Protein AF-A0A957FN99-F1 (afdb_monomer_lite)

Secondary structure (DSSP, 8-state):
-HHHHHHHHHHHHHHHHHHHHHHHHHHHHHHHTTSS-HHHHHHHHHHHHHHHHHHHHHHHHHHS---HHHHHS--HHHHHHHHHHHHHHHHHHHHHHHHHHHHHHHTT---IIIIIHHHHHHHHHHTT-TTB-SSS-SBGGGT---TTHHHHTTHHHH---THHHHHHHHHHHHHTHHHHHHHHHHHHT-HHHHHHHHHHHHH-HHHHHHHTSPP--

Structure (mmCIF, N/CA/C/O backbone):
data_AF-A0A957FN99-F1
#
_entry.id   AF-A0A957FN99-F1
#
loop_
_atom_site.group_PDB
_atom_site.id
_atom_site.type_symbol
_atom_site.label_atom_id
_atom_site.label_alt_id
_atom_site.label_comp_id
_atom_site.label_asym_id
_atom_site.label_entity_id
_atom_site.label_seq_id
_atom_site.pdbx_PDB_ins_code
_atom_site.Cartn_x
_atom_site.Cartn_y
_atom_site.Cartn_z
_atom_site.occupancy
_atom_site.B_iso_or_equiv
_atom_site.auth_seq_id
_atom_site.auth_comp_id
_atom_site.auth_asym_id
_atom_site.auth_atom_id
_atom_site.pdbx_PDB_model_num
ATOM 1 N N . MET A 1 1 ? -20.326 -7.432 44.295 1.00 51.56 1 MET A N 1
ATOM 2 C CA . MET A 1 1 ? -19.258 -8.148 43.550 1.00 51.56 1 MET A CA 1
ATOM 3 C C . MET A 1 1 ? -18.411 -7.258 42.628 1.00 51.56 1 MET A C 1
ATOM 5 O O . MET A 1 1 ? -17.202 -7.440 42.605 1.00 51.56 1 MET A O 1
ATOM 9 N N . MET A 1 2 ? -18.966 -6.257 41.929 1.00 48.88 2 MET A N 1
ATOM 10 C CA . MET A 1 2 ? -18.242 -5.439 40.927 1.00 48.88 2 MET A CA 1
ATOM 11 C C . MET A 1 2 ? -17.031 -4.621 41.451 1.00 48.88 2 MET A C 1
ATOM 13 O O . MET A 1 2 ? -16.070 -4.403 40.719 1.00 48.88 2 MET A O 1
ATOM 17 N N . LYS A 1 3 ? -17.027 -4.208 42.731 1.00 54.53 3 LYS A N 1
ATOM 18 C CA . LYS A 1 3 ? -15.909 -3.464 43.358 1.00 54.53 3 LYS A CA 1
ATOM 19 C C . LYS A 1 3 ? -14.631 -4.303 43.552 1.00 54.53 3 LYS A C 1
ATOM 21 O O . LYS A 1 3 ? -13.537 -3.766 43.430 1.00 54.53 3 LYS A O 1
ATOM 26 N N . ILE A 1 4 ? -14.753 -5.612 43.796 1.00 56.34 4 ILE A N 1
ATOM 27 C CA . ILE A 1 4 ? -13.608 -6.497 44.095 1.00 56.34 4 ILE A CA 1
ATOM 28 C C . ILE A 1 4 ? -12.789 -6.792 42.827 1.00 56.34 4 ILE A C 1
ATOM 30 O O . ILE A 1 4 ? -11.560 -6.775 42.861 1.00 56.34 4 ILE A O 1
ATOM 34 N N . TYR A 1 5 ? -13.452 -6.980 41.680 1.00 54.59 5 TYR A N 1
ATOM 35 C CA . TYR A 1 5 ? -12.776 -7.167 40.389 1.00 54.59 5 TYR A CA 1
ATOM 36 C C . TYR A 1 5 ? -12.029 -5.911 39.926 1.00 54.59 5 TYR A C 1
ATOM 38 O O . TYR A 1 5 ? -10.962 -6.021 39.325 1.00 54.59 5 TYR A O 1
ATOM 46 N N . ARG A 1 6 ? -12.548 -4.719 40.259 1.00 61.81 6 ARG A N 1
ATOM 47 C CA . ARG A 1 6 ? -11.862 -3.447 39.992 1.00 61.81 6 ARG A CA 1
ATOM 48 C C . ARG A 1 6 ? -10.556 -3.323 40.783 1.00 61.81 6 ARG A C 1
ATOM 50 O O . ARG A 1 6 ? -9.545 -2.962 40.193 1.00 61.81 6 ARG A O 1
ATOM 57 N N . LEU A 1 7 ? -10.552 -3.692 42.067 1.00 65.44 7 LEU A N 1
ATOM 58 C CA . LEU A 1 7 ? -9.341 -3.681 42.902 1.00 65.44 7 LEU A CA 1
ATOM 59 C C . LEU A 1 7 ? -8.271 -4.666 42.415 1.00 65.44 7 LEU A C 1
ATOM 61 O O . LEU A 1 7 ? -7.104 -4.297 42.321 1.00 65.44 7 LEU A O 1
ATOM 65 N N . ARG A 1 8 ? -8.659 -5.897 42.054 1.00 71.12 8 ARG A N 1
ATOM 66 C CA . ARG A 1 8 ? -7.719 -6.896 41.508 1.00 71.12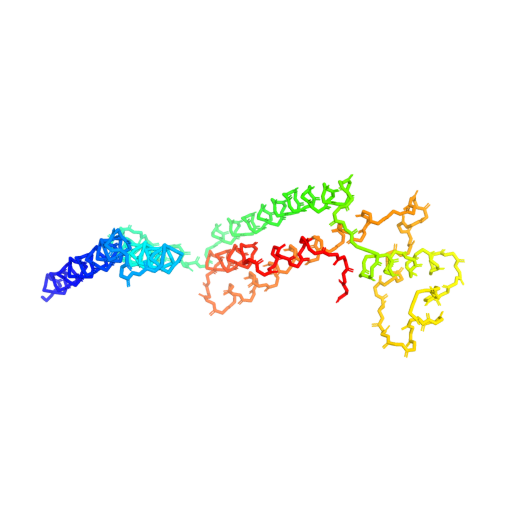 8 ARG A CA 1
ATOM 67 C C . ARG A 1 8 ? -7.107 -6.451 40.179 1.00 71.12 8 ARG A C 1
ATOM 69 O O . ARG A 1 8 ? -5.929 -6.692 39.946 1.00 71.12 8 ARG A O 1
ATOM 76 N N . GLY A 1 9 ? -7.900 -5.779 39.341 1.00 66.69 9 GLY A N 1
ATOM 77 C CA . GLY A 1 9 ? -7.428 -5.165 38.104 1.00 66.69 9 GLY A CA 1
ATOM 78 C C . GLY A 1 9 ? -6.350 -4.122 38.374 1.00 66.69 9 GLY A C 1
ATOM 79 O O . GLY A 1 9 ? -5.246 -4.275 37.876 1.00 66.69 9 GLY A O 1
ATOM 80 N N . VAL A 1 10 ? -6.641 -3.120 39.210 1.00 70.31 10 VAL A N 1
ATOM 81 C CA . VAL A 1 10 ? -5.690 -2.047 39.562 1.00 70.31 10 VAL A CA 1
ATOM 82 C C . VAL A 1 10 ? -4.405 -2.603 40.180 1.00 70.31 10 VAL A C 1
ATOM 84 O O . VAL A 1 10 ? -3.318 -2.186 39.792 1.00 70.31 10 VAL A O 1
ATOM 87 N N . LEU A 1 11 ? -4.511 -3.583 41.081 1.00 77.44 11 LEU A N 1
ATOM 88 C CA . LEU A 1 11 ? -3.346 -4.206 41.711 1.00 77.44 11 LEU A CA 1
ATOM 89 C C . LEU A 1 11 ? -2.446 -4.915 40.686 1.00 77.44 11 LEU A C 1
ATOM 91 O O . LEU A 1 11 ? -1.229 -4.760 40.735 1.00 77.44 11 LEU A O 1
ATOM 95 N N . LEU A 1 12 ? -3.033 -5.637 39.726 1.00 77.06 12 LEU A N 1
ATOM 96 C CA . LEU A 1 12 ? -2.281 -6.281 38.646 1.00 77.06 12 LEU A CA 1
ATOM 97 C C . LEU A 1 12 ? -1.552 -5.252 37.767 1.00 77.06 12 LEU A C 1
ATOM 99 O O . LEU A 1 12 ? -0.406 -5.488 37.395 1.00 77.06 12 LEU A O 1
ATOM 103 N N . VAL A 1 13 ? -2.180 -4.106 37.471 1.00 73.94 13 VAL A N 1
ATOM 104 C CA . VAL A 1 13 ? -1.531 -3.013 36.721 1.00 73.94 13 VAL A CA 1
ATOM 105 C C . VAL A 1 13 ? -0.318 -2.498 37.474 1.00 73.94 13 VAL A C 1
ATOM 107 O O . VAL A 1 13 ? 0.760 -2.440 36.902 1.00 73.94 13 VAL A O 1
ATOM 110 N N . VAL A 1 14 ? -0.478 -2.179 38.760 1.00 77.94 14 VAL A N 1
ATOM 111 C CA . VAL A 1 14 ? 0.613 -1.660 39.595 1.00 77.94 14 VAL A CA 1
ATOM 112 C C . VAL A 1 14 ? 1.780 -2.649 39.642 1.00 77.94 14 VAL A C 1
ATOM 114 O O . VAL A 1 14 ? 2.924 -2.246 39.446 1.00 77.94 14 VAL A O 1
ATOM 117 N N . ILE A 1 15 ? 1.500 -3.943 39.827 1.00 83.12 15 ILE A N 1
ATOM 118 C CA . ILE A 1 15 ? 2.529 -4.993 39.844 1.00 83.12 15 ILE A CA 1
ATOM 119 C C . ILE A 1 15 ? 3.265 -5.064 38.500 1.00 83.12 15 ILE A C 1
ATOM 121 O O . ILE A 1 15 ? 4.495 -5.070 38.477 1.00 83.12 15 ILE A O 1
ATOM 125 N N . LEU A 1 16 ? 2.537 -5.084 37.380 1.00 77.50 16 LEU A N 1
ATOM 126 C CA . LEU A 1 16 ? 3.148 -5.139 36.051 1.00 77.50 16 LEU A CA 1
ATOM 127 C C . LEU A 1 16 ? 3.955 -3.870 35.749 1.00 77.50 16 LEU A C 1
ATOM 129 O O . LEU A 1 16 ? 5.068 -3.975 35.244 1.00 77.50 16 LEU A O 1
ATOM 133 N N . THR A 1 17 ? 3.464 -2.688 36.124 1.00 76.81 17 THR A N 1
ATOM 134 C CA . THR A 1 17 ? 4.200 -1.426 35.980 1.00 76.81 17 THR A CA 1
ATOM 135 C C . THR A 1 17 ? 5.527 -1.454 36.724 1.00 76.81 17 THR A C 1
ATOM 137 O O . THR A 1 17 ? 6.555 -1.084 36.157 1.00 76.81 17 THR A O 1
ATOM 140 N N . ILE A 1 18 ? 5.519 -1.932 37.969 1.00 80.94 18 ILE A N 1
ATOM 141 C CA . ILE A 1 18 ? 6.733 -2.063 38.777 1.00 80.94 18 ILE A CA 1
ATOM 142 C C . ILE A 1 18 ? 7.699 -3.060 38.128 1.00 80.94 18 ILE A C 1
ATOM 144 O O . ILE A 1 18 ? 8.876 -2.748 37.979 1.00 80.94 18 ILE A O 1
ATOM 148 N N . LEU A 1 19 ? 7.216 -4.223 37.679 1.00 80.00 19 LEU A N 1
ATOM 149 C CA . LEU A 1 19 ? 8.055 -5.231 37.022 1.00 80.00 19 LEU A CA 1
ATOM 150 C C . LEU A 1 19 ? 8.712 -4.698 35.745 1.00 80.00 19 LEU A C 1
ATOM 152 O O . LEU A 1 19 ? 9.917 -4.855 35.564 1.00 80.00 19 LEU A O 1
ATOM 156 N N . PHE A 1 20 ? 7.953 -4.027 34.880 1.00 79.00 20 PHE A N 1
ATOM 157 C CA . PHE A 1 20 ? 8.503 -3.450 33.656 1.00 79.00 20 PHE A CA 1
ATOM 158 C C . PHE A 1 20 ? 9.501 -2.313 33.938 1.00 79.00 20 PHE A C 1
ATOM 160 O O . PHE A 1 20 ? 10.528 -2.222 33.263 1.00 79.00 20 PHE A O 1
ATOM 167 N N . PHE A 1 21 ? 9.246 -1.480 34.954 1.00 77.06 21 PHE A N 1
ATOM 168 C CA . PHE A 1 21 ? 10.190 -0.449 35.393 1.00 77.06 21 PHE A CA 1
ATOM 169 C C . PHE A 1 21 ? 11.493 -1.061 35.930 1.00 77.06 21 PHE A C 1
ATOM 171 O O . PHE A 1 21 ? 12.578 -0.601 35.572 1.00 77.06 21 PHE A O 1
ATOM 178 N N . LEU A 1 22 ? 11.405 -2.132 36.725 1.00 77.75 22 LEU A N 1
ATOM 179 C CA . LEU A 1 22 ? 12.566 -2.858 37.251 1.00 77.75 22 LEU A CA 1
ATOM 180 C C . LEU A 1 22 ? 13.379 -3.531 36.139 1.00 77.75 22 LEU A C 1
ATOM 182 O O . LEU A 1 22 ? 14.604 -3.460 36.157 1.00 77.75 22 LEU A O 1
ATOM 186 N N . VAL A 1 23 ? 12.723 -4.126 35.139 1.00 79.44 23 VAL A N 1
ATOM 187 C CA . VAL A 1 23 ? 13.410 -4.714 33.976 1.00 79.44 23 VAL A CA 1
ATOM 188 C C . VAL A 1 23 ? 14.111 -3.630 33.150 1.00 79.44 23 VAL A C 1
ATOM 190 O O . VAL A 1 23 ? 15.275 -3.794 32.788 1.00 79.44 23 VAL A O 1
ATOM 193 N N . SER A 1 24 ? 13.445 -2.500 32.892 1.00 76.62 24 SER A N 1
ATOM 194 C CA . SER A 1 24 ? 14.018 -1.398 32.105 1.00 76.62 24 SER A CA 1
ATOM 195 C C . SER A 1 24 ? 15.208 -0.728 32.804 1.00 76.62 24 SER A C 1
ATOM 197 O O . SER A 1 24 ? 16.231 -0.456 32.170 1.00 76.62 24 SER A O 1
ATOM 199 N N . THR A 1 25 ? 15.084 -0.445 34.103 1.00 78.38 25 THR A N 1
ATOM 200 C CA . THR A 1 25 ? 16.153 0.191 34.893 1.00 78.38 25 THR A CA 1
ATOM 201 C 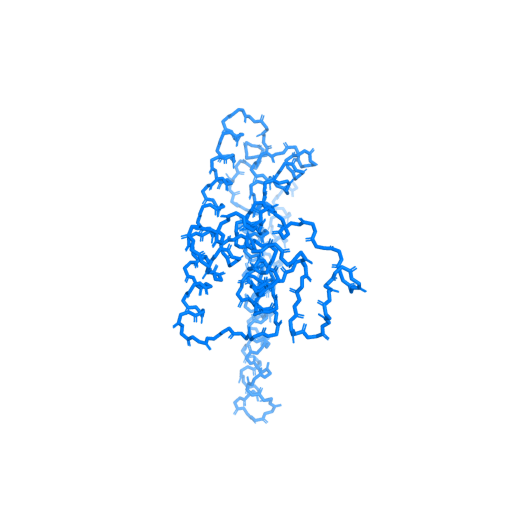C . THR A 1 25 ? 17.290 -0.783 35.190 1.00 78.38 25 THR A C 1
ATOM 203 O O . THR A 1 25 ? 18.451 -0.409 35.045 1.00 78.38 25 THR A O 1
ATOM 206 N N . GLY A 1 26 ? 16.975 -2.047 35.489 1.00 83.81 26 GLY A N 1
ATOM 207 C CA . GLY A 1 26 ? 17.956 -3.114 35.682 1.00 83.81 26 GLY A CA 1
ATOM 208 C C . GLY A 1 26 ? 18.810 -3.352 34.440 1.00 83.81 26 GLY A C 1
ATOM 209 O O . GLY A 1 26 ? 20.034 -3.361 34.541 1.00 83.81 26 GLY A O 1
ATOM 210 N N . ALA A 1 27 ? 18.196 -3.453 33.255 1.00 82.06 27 ALA A N 1
ATOM 211 C CA . ALA A 1 27 ? 18.933 -3.602 31.996 1.00 82.06 27 ALA A CA 1
ATOM 212 C C . ALA A 1 27 ? 19.890 -2.423 31.738 1.00 82.06 27 ALA A C 1
ATOM 214 O O . ALA A 1 27 ? 21.031 -2.635 31.332 1.00 82.06 27 ALA A O 1
ATOM 215 N N . GLY A 1 28 ? 19.458 -1.190 32.030 1.00 77.56 28 GLY A N 1
ATOM 216 C CA . GLY A 1 28 ? 20.312 -0.003 31.908 1.00 77.56 28 GLY A CA 1
ATOM 217 C C . GLY A 1 28 ? 21.476 -0.001 32.900 1.00 77.56 28 GLY A C 1
ATOM 218 O O . GLY A 1 28 ? 22.605 0.304 32.525 1.00 77.56 28 GLY A O 1
ATOM 219 N N . TRP A 1 29 ? 21.219 -0.397 34.148 1.00 85.75 29 TRP A N 1
ATOM 220 C CA . TRP A 1 29 ? 22.240 -0.488 35.189 1.00 85.75 29 TRP A CA 1
ATOM 221 C C . TRP A 1 29 ? 23.299 -1.551 34.866 1.00 85.75 29 TRP A C 1
ATOM 223 O O . TRP A 1 29 ? 24.489 -1.257 34.930 1.00 85.75 29 TRP A O 1
ATOM 233 N N . PHE A 1 30 ? 22.895 -2.751 34.429 1.00 86.94 30 PHE A N 1
ATOM 234 C CA . PHE A 1 30 ? 23.839 -3.794 34.004 1.00 86.94 30 PHE A CA 1
ATOM 235 C C . PHE A 1 30 ? 24.697 -3.355 32.812 1.00 86.94 30 PHE A C 1
ATOM 237 O O . PHE A 1 30 ? 25.885 -3.675 32.774 1.00 86.94 30 PHE A O 1
ATOM 244 N N . SER A 1 31 ? 24.126 -2.589 31.876 1.00 90.81 31 SER A N 1
ATOM 245 C CA . SER A 1 31 ? 24.879 -1.993 30.765 1.00 90.81 31 SER A CA 1
ATOM 246 C C . SER A 1 31 ? 25.972 -1.050 31.264 1.00 90.81 31 SER A C 1
ATOM 248 O O . SER A 1 31 ? 27.135 -1.187 30.897 1.00 90.81 31 SER A O 1
ATOM 250 N N . GLN A 1 32 ? 25.624 -0.143 32.183 1.00 88.06 32 GLN A N 1
ATOM 251 C CA . GLN A 1 32 ? 26.563 0.830 32.755 1.00 88.06 32 GLN A CA 1
ATOM 252 C C . GLN A 1 32 ? 27.698 0.182 33.558 1.00 88.06 32 GLN A C 1
ATOM 254 O O . GLN A 1 32 ? 28.793 0.734 33.617 1.00 88.06 32 GLN A O 1
ATOM 259 N N . GLN A 1 33 ? 27.457 -0.987 34.156 1.00 91.94 33 GLN A N 1
ATOM 260 C CA . GLN A 1 33 ? 28.481 -1.770 34.857 1.00 91.94 33 GLN A CA 1
ATOM 261 C C . GLN A 1 33 ? 29.313 -2.664 33.915 1.00 91.94 33 GLN A C 1
ATOM 263 O O . GLN A 1 33 ? 30.128 -3.456 34.384 1.00 91.94 33 GLN A O 1
ATOM 268 N N . GLY A 1 34 ? 29.095 -2.594 32.595 1.00 91.31 34 GLY A N 1
ATOM 269 C CA . GLY A 1 34 ? 29.784 -3.431 31.607 1.00 91.31 34 GLY A CA 1
ATOM 270 C C . GLY A 1 34 ? 29.359 -4.905 31.620 1.00 91.31 34 GLY A C 1
ATOM 271 O O . GLY A 1 34 ? 30.019 -5.742 31.010 1.00 91.31 34 GLY A O 1
ATOM 272 N N . MET A 1 35 ? 28.263 -5.238 32.306 1.00 91.81 35 MET A N 1
ATOM 273 C CA . MET A 1 35 ? 27.755 -6.609 32.450 1.00 91.81 35 MET A CA 1
ATOM 274 C C . MET A 1 35 ? 26.792 -7.011 31.322 1.00 91.81 35 MET A C 1
ATOM 276 O O . MET A 1 35 ? 26.442 -8.184 31.195 1.00 91.81 35 MET A O 1
ATOM 280 N N . MET A 1 36 ? 26.344 -6.055 30.504 1.00 91.12 36 MET A N 1
ATOM 281 C CA . MET A 1 36 ? 25.476 -6.278 29.347 1.00 91.12 36 MET A CA 1
ATOM 282 C C . MET A 1 36 ? 25.873 -5.330 28.200 1.00 91.12 36 MET A C 1
ATOM 284 O O . MET A 1 36 ? 26.143 -4.164 28.461 1.00 91.12 36 MET A O 1
ATOM 288 N N . PRO A 1 37 ? 25.891 -5.777 26.930 1.00 95.12 37 PRO A N 1
ATOM 289 C CA . PRO A 1 37 ? 26.127 -4.876 25.803 1.00 95.12 37 PRO A CA 1
ATOM 290 C C . PRO A 1 37 ? 24.989 -3.860 25.610 1.00 95.12 37 PRO A C 1
ATOM 292 O O . PRO A 1 37 ? 23.814 -4.235 25.639 1.00 95.12 37 PRO A O 1
ATOM 295 N N . ASP A 1 38 ? 25.325 -2.610 25.278 1.00 87.06 38 ASP A N 1
ATOM 296 C CA . ASP A 1 38 ? 24.355 -1.503 25.158 1.00 87.06 38 ASP A CA 1
ATOM 297 C C . ASP A 1 38 ? 23.209 -1.777 24.180 1.00 87.06 38 ASP A C 1
ATOM 299 O O . ASP A 1 38 ? 22.053 -1.437 24.436 1.00 87.06 38 ASP A O 1
ATOM 303 N N . HIS A 1 39 ? 23.493 -2.445 23.062 1.00 84.94 39 HIS A N 1
ATOM 304 C CA . HIS A 1 39 ? 22.465 -2.787 22.080 1.00 84.94 39 HIS A CA 1
ATOM 305 C C . HIS A 1 39 ? 21.471 -3.840 22.606 1.00 84.94 39 HIS A C 1
ATOM 307 O O . HIS A 1 39 ? 20.308 -3.835 22.198 1.00 84.94 39 HIS A O 1
ATOM 313 N N . VAL A 1 40 ? 21.892 -4.725 23.519 1.00 86.12 40 VAL A N 1
ATOM 314 C CA . VAL A 1 40 ? 21.012 -5.703 24.183 1.00 86.12 40 VAL A CA 1
ATOM 315 C C . VAL A 1 40 ? 20.153 -4.999 25.229 1.00 86.12 40 VAL A C 1
ATOM 317 O O . VAL A 1 40 ? 18.932 -5.172 25.226 1.00 86.12 40 VAL A O 1
ATOM 320 N N . ALA A 1 41 ? 20.764 -4.146 26.056 1.00 83.25 41 ALA A N 1
ATOM 321 C CA . ALA A 1 41 ? 20.052 -3.337 27.044 1.00 83.25 41 ALA A CA 1
ATOM 322 C C . ALA A 1 41 ? 18.995 -2.437 26.380 1.00 83.25 41 ALA A C 1
ATOM 324 O O . ALA A 1 41 ? 17.840 -2.418 26.805 1.00 83.25 41 ALA A O 1
ATOM 325 N N . THR A 1 42 ? 19.349 -1.786 25.268 1.00 81.12 42 THR A N 1
ATOM 326 C CA . THR A 1 42 ? 18.441 -0.928 24.488 1.00 81.12 42 THR A CA 1
ATOM 327 C C . THR A 1 42 ? 17.247 -1.712 23.942 1.00 81.12 42 THR A C 1
ATOM 329 O O . THR A 1 42 ? 16.106 -1.264 24.049 1.00 81.12 42 THR A O 1
ATOM 332 N N . ARG A 1 43 ? 17.466 -2.913 23.386 1.00 83.81 43 ARG A N 1
ATOM 333 C CA . ARG A 1 43 ? 16.369 -3.765 22.891 1.00 83.81 43 ARG A CA 1
ATOM 334 C C . ARG A 1 43 ? 15.436 -4.195 24.020 1.00 83.81 43 ARG A C 1
ATOM 336 O O . ARG A 1 43 ? 14.222 -4.097 23.855 1.00 83.81 43 ARG A O 1
ATOM 343 N N . LEU A 1 44 ? 15.981 -4.616 25.163 1.00 81.69 44 LEU A N 1
ATOM 344 C CA . LEU A 1 44 ? 15.183 -4.998 26.331 1.00 81.69 44 LEU A CA 1
ATOM 345 C C . LEU A 1 44 ? 14.351 -3.825 26.850 1.00 81.69 44 LEU A C 1
ATOM 347 O O . LEU A 1 44 ? 13.149 -3.982 27.059 1.00 81.69 44 LEU A O 1
ATOM 351 N N . GLN A 1 45 ? 14.945 -2.638 26.959 1.00 80.31 45 GLN A N 1
ATOM 352 C CA . GLN A 1 45 ? 14.227 -1.419 27.329 1.00 80.31 45 GLN A CA 1
ATOM 353 C C . GLN A 1 45 ? 13.100 -1.109 26.342 1.00 80.31 45 GLN A C 1
ATOM 355 O O . GLN A 1 45 ? 11.963 -0.922 26.763 1.00 80.31 45 GLN A O 1
ATOM 360 N N . LEU A 1 46 ? 13.363 -1.122 25.033 1.00 79.38 46 LEU A N 1
ATOM 361 C CA . LEU A 1 46 ? 12.332 -0.872 24.020 1.00 79.38 46 LEU A CA 1
ATOM 362 C C . LEU A 1 46 ? 11.191 -1.894 24.096 1.00 79.38 46 LEU A C 1
ATOM 364 O O . LEU A 1 46 ? 10.024 -1.506 24.081 1.00 79.38 46 LEU 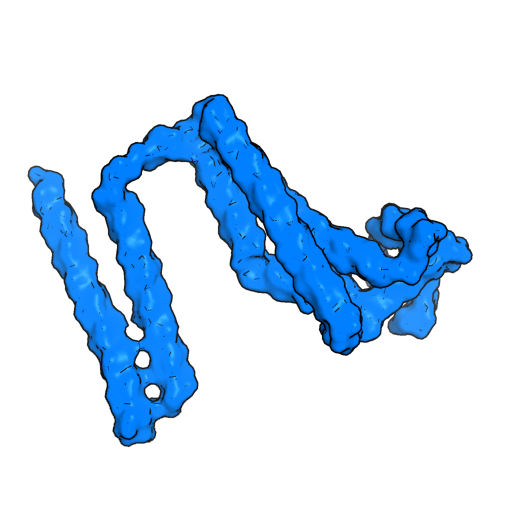A O 1
ATOM 368 N N . THR A 1 47 ? 11.501 -3.187 24.239 1.00 82.06 47 THR A N 1
ATOM 369 C CA . THR A 1 47 ? 10.464 -4.219 24.412 1.00 82.06 47 THR A CA 1
ATOM 370 C C . THR A 1 47 ? 9.666 -4.027 25.701 1.00 82.06 47 THR A C 1
ATOM 372 O O . THR A 1 47 ? 8.445 -4.194 25.692 1.00 82.06 47 THR A O 1
ATOM 375 N N . ALA A 1 48 ? 10.323 -3.606 26.785 1.00 77.56 48 ALA A N 1
ATOM 376 C CA . ALA A 1 48 ? 9.680 -3.298 28.052 1.00 77.56 48 ALA A CA 1
ATOM 377 C C . ALA A 1 48 ? 8.706 -2.112 27.908 1.00 77.56 48 ALA A C 1
ATOM 379 O O . ALA A 1 48 ? 7.537 -2.202 28.285 1.00 77.56 48 ALA A O 1
ATOM 380 N N . TRP A 1 49 ? 9.144 -1.023 27.280 1.00 80.31 49 TRP A N 1
ATOM 381 C CA . TRP A 1 49 ? 8.302 0.149 27.039 1.00 80.31 49 TRP A CA 1
ATOM 382 C C . TRP A 1 49 ? 7.126 -0.149 26.106 1.00 80.31 49 TRP A C 1
ATOM 384 O O . TRP A 1 49 ? 6.005 0.267 26.393 1.00 80.31 49 TRP A O 1
ATOM 394 N N . LEU A 1 50 ? 7.335 -0.923 25.039 1.00 83.12 50 LEU A N 1
ATOM 395 C CA . LEU A 1 50 ? 6.253 -1.352 24.146 1.00 83.12 50 LEU A CA 1
ATOM 396 C C . LEU A 1 50 ? 5.228 -2.238 24.868 1.00 83.12 50 LEU A C 1
ATOM 398 O O . LEU A 1 50 ? 4.021 -2.063 24.679 1.00 83.12 50 LEU A O 1
ATOM 402 N N . GLY A 1 51 ? 5.686 -3.153 25.727 1.00 80.12 51 GLY A N 1
ATOM 403 C CA . GLY A 1 51 ? 4.811 -3.984 26.554 1.00 80.12 51 GLY A CA 1
ATOM 404 C C . GLY A 1 51 ? 3.984 -3.163 27.548 1.00 80.12 51 GLY A C 1
ATOM 405 O O . GLY A 1 51 ? 2.773 -3.367 27.647 1.00 80.12 51 GLY A O 1
ATOM 406 N N . LEU A 1 52 ? 4.604 -2.179 28.210 1.00 80.12 52 LEU A N 1
ATOM 407 C CA . LEU A 1 52 ? 3.926 -1.209 29.079 1.00 80.12 52 LEU A CA 1
ATOM 408 C C . LEU A 1 52 ? 2.872 -0.403 28.327 1.00 80.12 52 LEU A C 1
ATOM 410 O O . LEU A 1 52 ? 1.730 -0.340 28.771 1.00 80.12 52 LEU A O 1
ATOM 414 N N . ILE A 1 53 ? 3.241 0.200 27.195 1.00 81.00 53 ILE A N 1
ATOM 415 C CA . ILE A 1 53 ? 2.324 0.996 26.371 1.00 81.00 53 ILE A CA 1
ATOM 416 C C . ILE A 1 53 ? 1.134 0.138 25.953 1.00 81.00 53 ILE A C 1
ATOM 418 O O . ILE A 1 53 ? -0.008 0.563 26.108 1.00 81.00 53 ILE A O 1
ATOM 422 N N . THR A 1 54 ? 1.388 -1.089 25.497 1.00 80.12 54 THR A N 1
ATOM 423 C CA . THR A 1 54 ? 0.330 -2.029 25.120 1.00 80.12 54 THR A CA 1
ATOM 424 C C . THR A 1 54 ? -0.584 -2.310 26.306 1.00 80.12 54 THR A C 1
ATOM 426 O O . THR A 1 54 ? -1.785 -2.105 26.192 1.00 80.12 54 THR A O 1
ATOM 429 N N . LEU A 1 55 ? -0.035 -2.691 27.464 1.00 79.19 55 LEU A N 1
ATOM 430 C CA . LEU A 1 55 ? -0.800 -2.943 28.687 1.00 79.19 55 LEU A CA 1
ATOM 431 C C . LEU A 1 55 ? -1.661 -1.734 29.082 1.00 79.19 55 LEU A C 1
ATOM 433 O O . LEU A 1 55 ? -2.861 -1.885 29.321 1.00 79.19 55 LEU A O 1
ATOM 437 N N . TYR A 1 56 ? -1.070 -0.539 29.125 1.00 76.31 56 TYR A N 1
ATOM 438 C CA . TYR A 1 56 ? -1.772 0.697 29.459 1.00 76.31 56 TYR A CA 1
ATOM 439 C C . TYR A 1 56 ? -2.858 1.043 28.449 1.00 76.31 56 TYR A C 1
ATOM 441 O O . TYR A 1 56 ? -3.929 1.466 28.872 1.00 76.31 56 TYR A O 1
ATOM 449 N N . LEU A 1 57 ? -2.639 0.820 27.152 1.00 76.62 57 LEU A N 1
ATOM 450 C CA . LEU A 1 57 ? -3.669 0.982 26.130 1.00 76.62 57 LEU A CA 1
ATOM 451 C C . LEU A 1 57 ? -4.812 -0.013 26.345 1.00 76.62 57 LEU A C 1
ATOM 453 O O . LEU A 1 57 ? -5.965 0.402 26.381 1.00 76.62 57 LEU A O 1
ATOM 457 N N . THR A 1 58 ? -4.536 -1.298 26.581 1.00 75.00 58 THR A N 1
ATOM 458 C CA . THR A 1 58 ? -5.590 -2.302 26.825 1.00 75.00 58 THR A CA 1
ATOM 459 C C . THR A 1 58 ? -6.420 -1.963 28.061 1.00 75.00 58 THR A C 1
ATOM 461 O O . THR A 1 58 ? -7.640 -2.134 28.078 1.00 75.00 58 THR A O 1
ATOM 464 N N . LEU A 1 59 ? -5.767 -1.460 29.108 1.00 72.62 59 LEU A N 1
ATOM 465 C CA . LEU A 1 59 ? -6.432 -1.005 30.321 1.00 72.62 59 LEU A CA 1
ATOM 466 C C . LEU A 1 59 ? -7.218 0.276 30.059 1.00 72.62 59 LEU A C 1
ATOM 468 O O . LEU A 1 59 ? -8.394 0.326 30.393 1.00 72.62 59 LEU A O 1
ATOM 472 N N . ALA A 1 60 ? -6.625 1.282 29.421 1.00 69.12 60 ALA A N 1
ATOM 473 C CA . ALA A 1 60 ? -7.319 2.509 29.058 1.00 69.12 60 ALA A CA 1
ATOM 474 C C . ALA A 1 60 ? -8.582 2.189 28.252 1.00 69.12 60 ALA A C 1
ATOM 476 O O . ALA A 1 60 ? -9.653 2.647 28.620 1.00 69.12 60 ALA A O 1
ATOM 477 N N . LEU A 1 61 ? -8.518 1.305 27.255 1.00 69.69 61 LEU A N 1
ATOM 478 C CA . LEU A 1 61 ? -9.699 0.869 26.501 1.00 69.69 61 LEU A CA 1
ATOM 479 C C . LEU A 1 61 ? -10.720 0.133 27.393 1.00 69.69 61 LEU A C 1
ATOM 481 O O . LEU A 1 61 ? -11.926 0.312 27.249 1.00 69.69 61 LEU A O 1
ATOM 485 N N . ARG A 1 62 ? -10.269 -0.650 28.378 1.00 70.56 62 ARG A N 1
ATOM 486 C CA . ARG A 1 62 ? -11.158 -1.324 29.339 1.00 70.56 62 ARG A CA 1
ATOM 487 C C . ARG A 1 62 ? -11.836 -0.369 30.333 1.00 70.56 62 ARG A C 1
ATOM 489 O O . ARG A 1 62 ? -12.920 -0.684 30.822 1.00 70.56 62 ARG A O 1
ATOM 496 N N . TRP A 1 63 ? -11.185 0.739 30.685 1.00 66.00 63 TRP A N 1
ATOM 497 C CA . TRP A 1 63 ? -11.606 1.654 31.754 1.00 66.00 63 TRP A CA 1
ATOM 498 C C . TRP A 1 63 ? -12.185 2.980 31.248 1.00 66.00 63 TRP A C 1
ATOM 500 O O . TRP A 1 63 ? -12.905 3.641 31.997 1.00 66.00 63 TRP A O 1
ATOM 510 N N . LEU A 1 64 ? -11.906 3.364 30.002 1.00 65.31 64 LEU A N 1
ATOM 511 C CA . LEU A 1 64 ? -12.547 4.494 29.348 1.00 65.31 64 LEU A CA 1
ATOM 512 C C . LEU A 1 64 ? -14.050 4.201 29.237 1.00 65.31 64 LEU A C 1
ATOM 514 O O . LEU A 1 64 ? -14.423 3.105 28.806 1.00 65.31 64 LEU A O 1
ATOM 518 N N . PRO A 1 65 ? -14.928 5.161 29.580 1.00 60.78 65 PRO A N 1
ATOM 519 C CA . PRO A 1 65 ? -16.374 5.031 29.424 1.00 60.78 65 PRO A CA 1
ATOM 520 C C . PRO A 1 65 ? -16.769 5.187 27.945 1.00 60.78 65 PRO A C 1
ATOM 522 O O . PRO A 1 65 ? -17.664 5.954 27.598 1.00 60.78 65 PRO A O 1
ATOM 525 N N . LEU A 1 66 ? -16.058 4.497 27.053 1.00 67.06 66 LEU A N 1
ATOM 526 C CA . LEU A 1 66 ? -16.381 4.438 25.640 1.00 67.06 66 LEU A CA 1
ATOM 527 C C . LEU A 1 66 ? -17.618 3.560 25.477 1.00 67.06 66 LEU A C 1
ATOM 529 O O . LEU A 1 66 ? -17.695 2.454 26.015 1.00 67.06 66 LEU A O 1
ATOM 533 N N . ASN A 1 67 ? -18.593 4.057 24.720 1.00 68.69 67 ASN A N 1
ATOM 534 C CA . ASN A 1 67 ? -19.739 3.262 24.308 1.00 68.69 67 ASN A CA 1
ATOM 535 C C . ASN A 1 67 ? -19.292 2.260 23.233 1.00 68.69 67 ASN A C 1
ATOM 537 O O . ASN A 1 67 ? -19.483 2.479 22.037 1.00 68.69 67 ASN A O 1
ATOM 541 N N . TRP A 1 68 ? -18.656 1.173 23.673 1.00 68.69 68 TRP A N 1
ATOM 542 C CA . TRP A 1 68 ? -18.168 0.106 22.802 1.00 68.69 68 TRP A CA 1
ATOM 543 C C . TRP A 1 68 ? -19.284 -0.492 21.950 1.00 68.69 68 TRP A C 1
ATOM 545 O O . TRP A 1 68 ? -19.049 -0.792 20.789 1.00 68.69 68 TRP A O 1
ATOM 555 N N . GLN A 1 69 ? -20.500 -0.602 22.490 1.00 71.06 69 GLN A N 1
ATOM 556 C CA . GLN A 1 69 ? -21.664 -1.063 21.732 1.00 71.06 69 GLN A CA 1
ATOM 557 C C . GLN A 1 69 ? -21.997 -0.098 20.593 1.00 71.06 69 GLN A C 1
ATOM 559 O O . GLN A 1 69 ? -21.948 -0.509 19.442 1.00 71.06 69 GLN A O 1
ATOM 564 N N . GLY A 1 70 ? -22.148 1.199 20.873 1.00 72.06 70 GLY A N 1
ATOM 565 C CA . GLY A 1 70 ? -22.407 2.208 19.834 1.00 72.06 70 GLY A CA 1
ATOM 566 C C . GLY A 1 70 ? -21.330 2.294 18.741 1.00 72.06 70 GLY A C 1
ATOM 567 O O . GLY A 1 70 ? -21.632 2.622 17.593 1.00 72.06 70 GLY A O 1
ATOM 568 N N . LEU A 1 71 ? -20.072 1.983 19.077 1.00 67.25 71 LEU A N 1
ATOM 569 C CA . LEU A 1 71 ? -18.964 1.905 18.116 1.00 67.25 71 LEU A CA 1
ATOM 570 C C . LEU A 1 71 ? -19.020 0.622 17.264 1.00 67.25 71 LEU A C 1
ATOM 572 O O . LEU A 1 71 ? -18.622 0.614 16.097 1.00 67.25 71 LEU A O 1
ATOM 576 N N . LEU A 1 72 ? -19.485 -0.479 17.852 1.00 74.06 72 LEU A N 1
ATOM 577 C CA . LEU A 1 72 ? -19.601 -1.771 17.184 1.00 74.06 72 LEU A CA 1
ATOM 578 C C . LEU A 1 72 ? -20.878 -1.886 16.346 1.00 74.06 72 LEU A C 1
ATOM 580 O O . LEU A 1 72 ? -20.885 -2.655 15.390 1.00 74.06 72 LEU A O 1
ATOM 584 N N . ASP A 1 73 ? -21.901 -1.088 16.640 1.00 86.69 73 ASP A N 1
ATOM 585 C CA . ASP A 1 73 ? -23.184 -1.127 15.947 1.00 86.69 73 ASP A CA 1
ATOM 586 C C . ASP A 1 73 ? -23.046 -0.840 14.440 1.00 86.69 73 ASP A C 1
ATOM 588 O O . ASP A 1 73 ? -22.421 0.139 14.008 1.00 86.69 73 ASP A O 1
ATOM 592 N N . ASP A 1 74 ? -23.698 -1.661 13.613 1.00 88.94 74 ASP A N 1
ATOM 593 C CA . ASP A 1 74 ? -23.739 -1.506 12.153 1.00 88.94 74 ASP A CA 1
ATOM 594 C C . ASP A 1 74 ? -24.782 -0.461 11.711 1.00 88.94 74 ASP A C 1
ATOM 596 O O . ASP A 1 74 ? -25.679 -0.722 10.908 1.00 88.94 74 ASP A O 1
ATOM 600 N N . THR A 1 75 ? -24.686 0.749 12.266 1.00 92.50 75 THR A N 1
ATOM 601 C CA . THR A 1 75 ? -25.558 1.872 11.896 1.00 92.50 75 THR A CA 1
ATOM 602 C C . THR A 1 75 ? -25.155 2.470 10.547 1.00 92.50 75 THR A C 1
ATOM 604 O O . THR A 1 75 ? -23.981 2.481 10.173 1.00 92.50 75 THR A O 1
ATOM 607 N N . ALA A 1 76 ? -26.111 3.064 9.825 1.00 92.62 76 ALA A N 1
ATOM 608 C CA . ALA A 1 76 ? -25.832 3.752 8.559 1.00 92.62 76 ALA A CA 1
ATOM 609 C C . ALA A 1 76 ? -24.783 4.878 8.702 1.00 92.62 76 ALA A C 1
ATOM 611 O O . ALA A 1 76 ? -23.994 5.117 7.786 1.00 92.62 76 ALA A O 1
ATOM 612 N N . VAL A 1 77 ? -24.744 5.544 9.862 1.00 91.88 77 VAL A N 1
ATOM 613 C CA . VAL A 1 77 ? -23.743 6.570 10.184 1.00 91.88 77 VAL A CA 1
ATOM 614 C C . VAL A 1 77 ? -22.354 5.941 10.316 1.00 91.88 77 VAL A C 1
ATOM 616 O O . VAL A 1 77 ? -21.431 6.370 9.622 1.00 91.88 77 VAL A O 1
ATOM 619 N N . ASN A 1 78 ? -22.211 4.873 11.109 1.00 91.88 78 ASN A N 1
ATOM 620 C CA . ASN A 1 78 ? -20.938 4.161 11.279 1.00 91.88 78 ASN A CA 1
ATOM 621 C C . ASN A 1 78 ? -20.430 3.572 9.957 1.00 91.88 78 ASN A C 1
ATOM 623 O O . ASN A 1 78 ? -19.229 3.600 9.688 1.00 91.88 78 ASN A O 1
ATOM 627 N N . GLN A 1 79 ? -21.331 3.091 9.096 1.00 94.88 79 GLN A N 1
ATOM 628 C CA . GLN A 1 79 ? -20.979 2.638 7.750 1.00 94.88 79 GLN A CA 1
ATOM 629 C C . GLN A 1 79 ? -20.360 3.754 6.907 1.00 94.88 79 GLN A C 1
ATOM 631 O O . GLN A 1 79 ? -19.294 3.546 6.327 1.00 94.88 79 GLN A O 1
ATOM 636 N N . ARG A 1 80 ? -20.995 4.933 6.859 1.00 95.69 80 ARG A N 1
ATOM 637 C CA . ARG A 1 80 ? -20.481 6.082 6.097 1.00 95.69 80 ARG A CA 1
ATOM 638 C C . ARG A 1 80 ? -19.145 6.570 6.645 1.00 95.69 80 ARG A C 1
ATOM 640 O O . ARG A 1 80 ? -18.216 6.757 5.864 1.00 95.69 80 ARG A O 1
ATOM 647 N N . ILE A 1 81 ? -19.028 6.714 7.967 1.00 94.31 81 ILE A N 1
ATOM 648 C CA . ILE A 1 81 ? -17.770 7.096 8.628 1.00 94.31 81 ILE A CA 1
ATOM 649 C C . ILE A 1 81 ? -16.662 6.112 8.256 1.00 94.31 81 ILE A C 1
ATOM 651 O O . ILE A 1 81 ? -15.586 6.530 7.837 1.00 94.31 81 ILE A O 1
ATOM 655 N N . ALA A 1 82 ? -16.931 4.808 8.348 1.00 95.88 82 ALA A N 1
ATOM 656 C CA . ALA A 1 82 ? -15.944 3.789 8.029 1.00 95.88 82 ALA A CA 1
ATOM 657 C C . ALA A 1 82 ? -15.519 3.817 6.554 1.00 95.88 82 ALA A C 1
ATOM 659 O O . ALA A 1 82 ? -14.331 3.733 6.261 1.00 95.88 82 ALA A O 1
ATOM 660 N N . GLN A 1 83 ? -16.464 3.964 5.624 1.00 97.69 83 GLN A N 1
ATOM 661 C CA . GLN A 1 83 ? -16.170 4.029 4.188 1.00 97.69 83 GLN A CA 1
ATOM 662 C C . GLN A 1 83 ? -15.333 5.259 3.823 1.00 97.69 83 GLN A C 1
ATOM 664 O O . GLN A 1 83 ? -14.340 5.129 3.109 1.00 97.69 83 GLN A O 1
ATOM 669 N N . ILE A 1 84 ? -15.706 6.433 4.343 1.00 97.75 84 ILE A N 1
ATOM 670 C CA . ILE A 1 84 ? -14.940 7.672 4.162 1.00 97.75 84 ILE A CA 1
ATOM 671 C C . ILE A 1 84 ? -13.553 7.515 4.786 1.00 97.75 84 ILE A C 1
ATOM 673 O O . ILE A 1 84 ? -12.557 7.834 4.143 1.00 97.75 84 ILE A O 1
ATOM 677 N N . GLY A 1 85 ? -13.480 6.956 5.996 1.00 97.38 85 GLY A N 1
ATOM 678 C CA . GLY A 1 85 ? -12.225 6.667 6.681 1.00 97.38 85 GLY A CA 1
ATOM 679 C C . GLY A 1 85 ? -11.300 5.782 5.847 1.00 97.38 85 GLY A C 1
ATOM 680 O O . GLY A 1 85 ? -10.145 6.139 5.652 1.00 97.38 85 GLY A O 1
ATOM 681 N N . VAL A 1 86 ? -11.803 4.679 5.280 1.00 98.31 86 VAL A N 1
ATOM 682 C CA . VAL A 1 86 ? -11.010 3.810 4.391 1.00 98.31 86 VAL A CA 1
ATOM 683 C C . VAL A 1 86 ? -10.531 4.579 3.161 1.00 98.31 86 VAL A C 1
ATOM 685 O O . VAL A 1 86 ? -9.362 4.465 2.804 1.00 98.31 86 VAL A O 1
ATOM 688 N N . GLY A 1 87 ? -11.392 5.389 2.538 1.00 98.06 87 GLY A N 1
ATOM 689 C CA . GLY A 1 87 ? -11.010 6.219 1.392 1.00 98.06 87 GLY A CA 1
ATOM 690 C C . GLY A 1 87 ? -9.886 7.206 1.721 1.00 98.06 87 GLY A C 1
ATOM 691 O O . GLY A 1 87 ? -8.916 7.301 0.971 1.00 98.06 87 GLY A O 1
ATOM 692 N N . ILE A 1 88 ? -9.977 7.881 2.872 1.00 98.00 88 ILE A N 1
ATOM 693 C CA . ILE A 1 88 ? -8.931 8.783 3.369 1.00 98.00 88 ILE A CA 1
ATOM 694 C C . ILE A 1 88 ? -7.636 8.008 3.610 1.00 98.00 88 ILE A C 1
ATOM 696 O O . ILE A 1 88 ? -6.595 8.429 3.125 1.00 98.00 88 ILE A O 1
ATOM 700 N N . LEU A 1 89 ? -7.687 6.860 4.292 1.00 97.50 89 LEU A N 1
ATOM 701 C CA . LEU A 1 89 ? -6.496 6.054 4.574 1.00 97.50 89 LEU A CA 1
ATOM 702 C C . LEU A 1 89 ? -5.790 5.583 3.298 1.00 97.50 89 LEU A C 1
ATOM 704 O O . LEU A 1 89 ? -4.566 5.677 3.210 1.00 97.50 89 LEU A O 1
ATOM 708 N N . VAL A 1 90 ? -6.551 5.119 2.304 1.00 98.69 90 VAL A N 1
ATOM 709 C CA . VAL A 1 90 ? -6.024 4.723 0.990 1.00 98.69 90 VAL A CA 1
ATOM 710 C C . VAL A 1 90 ? -5.352 5.910 0.304 1.00 98.69 90 VAL A C 1
ATOM 712 O O . VAL A 1 90 ? -4.203 5.800 -0.118 1.00 98.69 90 VAL A O 1
ATOM 715 N N . LEU A 1 91 ? -6.028 7.061 0.241 1.00 98.44 91 LEU A N 1
ATOM 716 C CA . LEU A 1 91 ? -5.476 8.265 -0.379 1.00 98.44 91 LEU A CA 1
ATOM 717 C C . LEU A 1 91 ? -4.210 8.743 0.342 1.00 98.44 91 LEU A C 1
ATOM 719 O O . LEU A 1 91 ? -3.206 9.034 -0.303 1.00 98.44 91 LEU A O 1
ATOM 723 N N . THR A 1 92 ? -4.225 8.784 1.674 1.00 97.75 92 THR A N 1
ATOM 724 C CA . THR A 1 92 ? -3.063 9.151 2.488 1.00 97.75 92 THR A CA 1
ATOM 725 C C . THR A 1 92 ? -1.891 8.206 2.239 1.00 97.75 92 THR A C 1
ATOM 727 O O . THR A 1 92 ? -0.772 8.679 2.045 1.00 97.75 92 THR A O 1
ATOM 730 N N . TYR A 1 93 ? -2.131 6.893 2.184 1.00 97.94 93 TYR A N 1
ATOM 731 C CA . TYR A 1 93 ? -1.090 5.915 1.872 1.00 97.94 93 TYR A CA 1
ATOM 732 C C . TYR A 1 93 ? -0.497 6.158 0.478 1.00 97.94 93 TYR A C 1
ATOM 734 O O . TYR A 1 93 ? 0.725 6.214 0.344 1.00 97.94 93 TYR A O 1
ATOM 742 N N . ILE A 1 94 ? -1.344 6.364 -0.540 1.00 98.69 94 ILE A N 1
ATOM 743 C CA . ILE A 1 94 ? -0.902 6.645 -1.914 1.00 98.69 94 ILE A CA 1
ATOM 744 C C . ILE A 1 94 ? -0.033 7.901 -1.964 1.00 98.69 94 ILE A C 1
ATOM 746 O O . ILE A 1 94 ? 1.036 7.874 -2.565 1.00 98.69 94 ILE A O 1
ATOM 750 N N . LEU A 1 95 ? -0.458 8.992 -1.323 1.00 98.06 95 LEU A N 1
ATOM 751 C CA . LEU A 1 95 ? 0.286 10.252 -1.344 1.00 98.06 95 LEU A CA 1
ATOM 752 C C . LEU A 1 95 ? 1.637 10.131 -0.629 1.00 98.06 95 LEU A C 1
ATOM 754 O O . LEU A 1 95 ? 2.654 10.558 -1.173 1.00 98.06 95 LEU A O 1
ATOM 758 N N . ILE A 1 96 ? 1.661 9.528 0.564 1.00 97.00 96 ILE A N 1
ATOM 759 C CA . ILE A 1 96 ? 2.889 9.387 1.357 1.00 97.00 96 ILE A CA 1
ATOM 760 C C . ILE A 1 96 ? 3.848 8.412 0.682 1.00 97.00 96 ILE A C 1
ATOM 762 O O . ILE A 1 96 ? 4.976 8.780 0.357 1.00 97.00 96 ILE A O 1
ATOM 766 N N . PHE A 1 97 ? 3.426 7.169 0.455 1.00 96.88 97 PHE A N 1
ATOM 767 C CA . PHE A 1 97 ? 4.336 6.165 -0.079 1.00 96.88 97 PHE A CA 1
ATOM 768 C C . PHE A 1 97 ? 4.629 6.361 -1.564 1.00 96.88 97 PHE A C 1
ATOM 770 O O . PHE A 1 97 ? 5.744 6.063 -1.981 1.00 96.88 97 PHE A O 1
ATOM 777 N N . GLY A 1 98 ? 3.695 6.925 -2.335 1.00 98.06 98 GLY A N 1
ATOM 778 C CA . GLY A 1 98 ? 3.942 7.343 -3.714 1.00 98.06 98 GLY A CA 1
ATOM 779 C C . GLY A 1 98 ? 5.052 8.389 -3.782 1.00 98.06 98 GLY A C 1
ATOM 780 O O . GLY A 1 98 ? 6.013 8.228 -4.532 1.00 98.06 98 GLY A O 1
ATOM 781 N N . PHE A 1 99 ? 4.993 9.413 -2.923 1.00 97.94 99 PHE A N 1
ATOM 782 C CA . PHE A 1 99 ? 6.082 10.379 -2.796 1.00 97.94 99 PHE A CA 1
ATOM 783 C C . PHE A 1 99 ? 7.401 9.707 -2.392 1.00 97.94 99 PHE A C 1
ATOM 785 O O . PHE A 1 99 ? 8.426 9.948 -3.029 1.00 97.94 99 PHE A O 1
ATOM 792 N N . LEU A 1 100 ? 7.395 8.846 -1.371 1.00 96.56 100 LEU A N 1
ATOM 793 C CA . LEU A 1 100 ? 8.614 8.196 -0.881 1.00 96.56 100 LEU A CA 1
ATOM 794 C C . LEU A 1 100 ? 9.261 7.283 -1.930 1.00 96.56 100 LEU A C 1
ATOM 796 O O . LEU A 1 100 ? 10.472 7.365 -2.131 1.00 96.56 100 LEU A O 1
ATOM 800 N N . THR A 1 101 ? 8.481 6.453 -2.626 1.00 97.44 101 THR A N 1
ATOM 801 C CA . THR A 1 101 ? 9.005 5.540 -3.655 1.00 97.44 101 THR A CA 1
ATOM 802 C C . THR A 1 101 ? 9.512 6.310 -4.880 1.00 97.44 101 THR A C 1
ATOM 804 O O . THR A 1 101 ? 10.599 6.033 -5.389 1.00 97.44 101 THR A O 1
ATOM 807 N N . PHE A 1 102 ? 8.823 7.387 -5.281 1.00 98.06 102 PHE A N 1
ATOM 808 C CA . PHE A 1 102 ? 9.299 8.267 -6.353 1.00 98.06 102 PHE A CA 1
ATOM 809 C C . PHE A 1 102 ? 10.598 8.972 -5.973 1.00 98.06 102 PHE A C 1
ATOM 811 O O . PHE A 1 102 ? 11.515 9.056 -6.791 1.00 98.06 102 PHE A O 1
ATOM 818 N N . ARG A 1 103 ? 10.702 9.461 -4.730 1.00 97.88 103 ARG A N 1
ATOM 819 C CA . ARG A 1 103 ? 11.930 10.075 -4.217 1.00 97.88 103 ARG A CA 1
ATOM 820 C C . ARG A 1 103 ? 13.068 9.072 -4.141 1.00 97.88 103 ARG A C 1
ATOM 822 O O . ARG A 1 103 ? 14.169 9.442 -4.527 1.00 97.88 103 ARG A O 1
ATOM 829 N N . ARG A 1 104 ? 12.806 7.834 -3.712 1.00 96.62 104 ARG A N 1
ATOM 830 C CA . ARG A 1 104 ? 13.796 6.749 -3.691 1.00 96.62 104 ARG A CA 1
ATOM 831 C C . ARG A 1 104 ? 14.389 6.524 -5.081 1.00 96.62 104 ARG A C 1
ATOM 833 O O . ARG A 1 104 ? 15.607 6.505 -5.226 1.00 96.62 104 ARG A O 1
ATOM 840 N N . HIS A 1 105 ? 13.540 6.415 -6.103 1.00 97.31 105 HIS A N 1
ATOM 841 C CA . HIS A 1 105 ? 14.003 6.262 -7.481 1.00 97.31 105 HIS A CA 1
ATOM 842 C C . HIS A 1 105 ? 14.750 7.510 -7.983 1.00 97.31 105 HIS A C 1
ATOM 844 O O . HIS A 1 105 ? 15.849 7.400 -8.517 1.00 97.31 105 HIS A O 1
ATOM 850 N N . ALA A 1 106 ? 14.208 8.710 -7.738 1.00 97.06 106 ALA A N 1
ATOM 851 C CA . ALA A 1 106 ? 14.812 9.975 -8.169 1.00 97.06 106 ALA A CA 1
ATOM 852 C C . ALA A 1 106 ? 16.179 10.266 -7.520 1.00 97.06 106 ALA A C 1
ATOM 854 O O . ALA A 1 106 ? 16.964 11.038 -8.062 1.00 97.06 106 ALA A O 1
ATOM 855 N N . THR A 1 107 ? 16.471 9.672 -6.360 1.00 96.69 107 THR A N 1
ATOM 856 C CA . THR A 1 107 ? 17.785 9.740 -5.705 1.00 96.69 107 THR A CA 1
ATOM 857 C C . THR A 1 107 ? 18.658 8.518 -5.997 1.00 96.69 107 THR A C 1
ATOM 859 O O . THR A 1 107 ? 19.630 8.294 -5.280 1.00 96.69 107 THR A O 1
ATOM 862 N N . PHE A 1 108 ? 18.326 7.730 -7.027 1.00 94.56 108 PHE A N 1
ATOM 863 C CA . PHE A 1 108 ? 19.075 6.550 -7.478 1.00 94.56 108 PHE A CA 1
ATOM 864 C C . PHE A 1 108 ? 19.178 5.415 -6.442 1.00 94.56 108 PHE A C 1
ATOM 866 O O . PHE A 1 108 ? 20.116 4.625 -6.470 1.00 94.56 108 PHE A O 1
ATOM 873 N N . ASN A 1 109 ? 18.198 5.298 -5.540 1.00 93.62 109 ASN A N 1
ATOM 874 C CA . ASN A 1 109 ? 18.110 4.226 -4.536 1.00 93.62 109 ASN A CA 1
ATOM 875 C C . ASN A 1 109 ? 17.168 3.082 -4.973 1.00 93.62 109 ASN A C 1
ATOM 877 O O . ASN A 1 109 ? 16.491 2.465 -4.152 1.00 93.62 109 ASN A O 1
ATOM 881 N N . SER A 1 110 ? 17.081 2.819 -6.274 1.00 92.44 110 SER A N 1
ATOM 882 C CA . SER A 1 110 ? 16.354 1.679 -6.852 1.00 92.44 110 SER A CA 1
ATOM 883 C C . SER A 1 110 ? 17.307 0.831 -7.685 1.00 92.44 110 SER A C 1
ATOM 885 O O . SER A 1 110 ? 18.144 1.398 -8.393 1.00 92.44 110 SER A O 1
ATOM 887 N N . ALA A 1 111 ? 17.167 -0.489 -7.649 1.00 88.06 111 ALA A N 1
ATOM 888 C CA . ALA A 1 111 ? 18.030 -1.413 -8.370 1.00 88.06 111 ALA A CA 1
ATOM 889 C C . ALA A 1 111 ? 17.451 -1.832 -9.729 1.00 88.06 111 ALA A C 1
ATOM 891 O O . ALA A 1 111 ? 16.250 -1.780 -9.990 1.00 88.06 111 ALA A O 1
ATOM 892 N N . THR A 1 112 ? 18.337 -2.283 -10.616 1.00 83.62 112 THR A N 1
ATOM 893 C CA . THR A 1 112 ? 17.974 -2.742 -11.964 1.00 83.62 112 THR A CA 1
ATOM 894 C C . THR A 1 112 ? 17.304 -4.115 -11.966 1.00 83.62 112 THR A C 1
ATOM 896 O O . THR A 1 112 ? 16.511 -4.379 -12.863 1.00 83.62 112 THR A O 1
ATOM 899 N N . TYR A 1 113 ? 17.613 -4.982 -10.997 1.00 88.44 113 TYR A N 1
ATOM 900 C CA . TYR A 1 113 ? 17.207 -6.389 -11.045 1.00 88.44 113 TYR A CA 1
ATOM 901 C C . TYR A 1 113 ? 15.685 -6.552 -10.986 1.00 88.44 113 TYR A C 1
ATOM 903 O O . TYR A 1 113 ? 15.088 -7.049 -11.929 1.00 88.44 113 TYR A O 1
ATOM 911 N N . ASP A 1 114 ? 15.028 -6.037 -9.951 1.00 90.00 114 ASP A N 1
ATOM 912 C CA . ASP A 1 114 ? 13.570 -6.136 -9.870 1.00 90.00 114 ASP A CA 1
ATOM 913 C C . ASP A 1 114 ? 12.892 -5.103 -10.785 1.00 90.00 114 ASP A C 1
ATOM 915 O O . ASP A 1 114 ? 12.154 -5.458 -11.708 1.00 90.00 114 ASP A O 1
ATOM 919 N N . LEU A 1 115 ? 13.207 -3.813 -10.604 1.00 94.69 115 LEU A N 1
ATOM 920 C CA . LEU A 1 115 ? 12.513 -2.721 -11.293 1.00 94.69 115 LEU A CA 1
ATOM 921 C C . LEU A 1 115 ? 12.837 -2.651 -12.792 1.00 94.69 115 LEU A C 1
ATOM 923 O O . LEU A 1 115 ? 11.932 -2.495 -13.609 1.00 94.69 115 LEU A O 1
ATOM 927 N N . GLY A 1 116 ? 14.114 -2.755 -13.166 1.00 94.25 116 GLY A N 1
ATOM 928 C CA . GLY A 1 116 ? 14.561 -2.589 -14.553 1.00 94.25 116 GLY A CA 1
ATOM 929 C C . GLY A 1 116 ? 14.099 -3.717 -15.474 1.00 94.25 116 GLY A C 1
ATOM 930 O O . GLY A 1 116 ? 13.759 -3.469 -16.632 1.00 94.25 116 GLY A O 1
ATOM 931 N N . ILE A 1 117 ? 14.010 -4.944 -14.955 1.00 93.94 117 ILE A N 1
ATOM 932 C CA . ILE A 1 117 ? 13.440 -6.074 -15.695 1.00 93.94 117 ILE A CA 1
ATOM 933 C C . ILE A 1 117 ? 11.964 -5.826 -15.991 1.00 93.94 117 ILE A C 1
ATOM 935 O O . ILE A 1 117 ? 11.543 -5.986 -17.138 1.00 93.94 117 ILE A O 1
ATOM 939 N N . GLN A 1 118 ? 11.178 -5.403 -14.994 1.00 95.12 118 GLN A N 1
ATOM 940 C CA . GLN A 1 118 ? 9.756 -5.132 -15.222 1.00 95.12 118 GLN A CA 1
ATOM 941 C C . GLN A 1 118 ? 9.541 -3.928 -16.150 1.00 95.12 118 GLN A C 1
ATOM 943 O O . GLN A 1 118 ? 8.652 -3.970 -17.001 1.00 95.12 118 GLN A O 1
ATOM 948 N N . ASP A 1 119 ? 10.375 -2.892 -16.045 1.00 96.38 119 ASP A N 1
ATOM 949 C CA . ASP A 1 119 ? 10.333 -1.723 -16.928 1.00 96.38 119 ASP A CA 1
ATOM 950 C C . ASP A 1 119 ? 10.574 -2.101 -18.390 1.00 96.38 119 ASP A C 1
ATOM 952 O O . ASP A 1 119 ? 9.761 -1.794 -19.269 1.00 96.38 119 ASP A O 1
ATOM 956 N N . GLN A 1 120 ? 11.644 -2.857 -18.648 1.00 95.50 120 GLN A N 1
ATOM 957 C CA . GLN A 1 120 ? 11.961 -3.309 -19.996 1.00 95.50 120 GLN A CA 1
ATOM 958 C C . GLN A 1 120 ? 10.888 -4.264 -20.537 1.00 95.50 120 GLN A C 1
ATOM 960 O O . GLN A 1 120 ? 10.537 -4.191 -21.718 1.00 95.50 120 GLN A O 1
ATOM 965 N N . LEU A 1 121 ? 10.336 -5.127 -19.681 1.00 95.69 121 LEU A N 1
ATOM 966 C CA . LEU A 1 121 ? 9.272 -6.060 -20.039 1.00 95.69 121 LEU A CA 1
ATOM 967 C C . LEU A 1 121 ? 8.011 -5.332 -20.531 1.00 95.69 121 LEU A C 1
ATOM 969 O O . LEU A 1 121 ? 7.456 -5.685 -21.580 1.00 95.69 121 LEU A O 1
ATOM 973 N N . VAL A 1 122 ? 7.570 -4.302 -19.801 1.00 97.38 122 VAL A N 1
ATOM 974 C CA . VAL A 1 122 ? 6.403 -3.489 -20.176 1.00 97.38 122 VAL A CA 1
ATOM 975 C C . VAL A 1 122 ? 6.705 -2.657 -21.420 1.00 97.38 122 VAL A C 1
ATOM 977 O O . VAL A 1 122 ? 5.902 -2.663 -22.357 1.00 97.38 122 VAL A O 1
ATOM 980 N N . TRP A 1 123 ? 7.880 -2.025 -21.495 1.00 97.50 123 TRP A N 1
ATOM 981 C CA . TRP A 1 123 ? 8.281 -1.237 -22.662 1.00 97.50 123 TRP A CA 1
ATOM 982 C C . TRP A 1 123 ? 8.345 -2.080 -23.943 1.00 97.50 123 TRP A C 1
ATOM 984 O O . TRP A 1 123 ? 7.781 -1.691 -24.966 1.00 97.50 123 TRP A O 1
ATOM 994 N N . ASN A 1 124 ? 8.966 -3.261 -23.904 1.00 97.25 124 ASN A N 1
ATOM 995 C CA . ASN A 1 124 ? 9.037 -4.163 -25.057 1.00 97.25 124 ASN A CA 1
ATOM 996 C C . ASN A 1 124 ? 7.649 -4.636 -25.494 1.00 97.25 124 ASN A C 1
ATOM 998 O O . ASN A 1 124 ? 7.347 -4.627 -26.691 1.00 97.25 124 ASN A O 1
ATOM 1002 N N . THR A 1 125 ? 6.791 -4.980 -24.532 1.00 96.94 125 THR A N 1
ATOM 1003 C CA . THR A 1 125 ? 5.406 -5.377 -24.805 1.00 96.94 125 THR A CA 1
ATOM 1004 C C . THR A 1 125 ? 4.620 -4.243 -25.468 1.00 96.94 125 THR A C 1
ATOM 1006 O O . THR A 1 125 ? 3.922 -4.488 -26.451 1.00 96.94 125 THR A O 1
ATOM 1009 N N . ALA A 1 126 ? 4.800 -2.996 -25.018 1.00 97.56 126 ALA A N 1
ATOM 1010 C CA . ALA A 1 126 ? 4.187 -1.813 -25.626 1.00 97.56 126 ALA A CA 1
ATOM 1011 C C . ALA A 1 126 ? 4.657 -1.545 -27.071 1.00 97.56 126 ALA A C 1
ATOM 1013 O O . ALA A 1 126 ? 3.926 -0.927 -27.843 1.00 97.56 126 ALA A O 1
ATOM 1014 N N . HIS A 1 127 ? 5.843 -2.028 -27.458 1.00 97.06 127 HIS A N 1
ATOM 1015 C CA . HIS A 1 127 ? 6.451 -1.821 -28.782 1.00 97.06 127 HIS A CA 1
ATOM 1016 C C . HIS A 1 127 ? 6.445 -3.086 -29.660 1.00 97.06 127 HIS A C 1
ATOM 1018 O O . HIS A 1 127 ? 7.280 -3.241 -30.552 1.00 97.06 127 HIS A O 1
ATOM 1024 N N . GLY A 1 128 ? 5.521 -4.017 -29.404 1.00 95.88 128 GLY A N 1
ATOM 1025 C CA . GLY A 1 128 ? 5.296 -5.195 -30.251 1.00 95.88 128 GLY A CA 1
ATOM 1026 C C . GLY A 1 128 ? 6.263 -6.362 -30.026 1.00 95.88 128 GLY A C 1
ATOM 1027 O O . GLY A 1 128 ? 6.117 -7.407 -30.657 1.00 95.88 128 GLY A O 1
ATOM 1028 N N . ARG A 1 129 ? 7.217 -6.242 -29.094 1.00 96.31 129 ARG A N 1
ATOM 1029 C CA . ARG A 1 129 ? 8.089 -7.344 -28.656 1.00 96.31 129 ARG A CA 1
ATOM 1030 C C . ARG A 1 129 ? 7.518 -7.983 -27.394 1.00 96.31 129 ARG A C 1
ATOM 1032 O O . ARG A 1 129 ? 7.998 -7.761 -26.285 1.00 96.31 129 ARG A O 1
ATOM 1039 N N . PHE A 1 130 ? 6.455 -8.756 -27.574 1.00 95.12 130 PHE A N 1
ATOM 1040 C CA . PHE A 1 130 ? 5.648 -9.298 -26.483 1.00 95.12 130 PHE A CA 1
ATOM 1041 C C . PHE A 1 130 ? 6.481 -10.098 -25.466 1.00 95.12 130 PHE A C 1
ATOM 1043 O O . PHE A 1 130 ? 7.069 -11.124 -25.812 1.00 95.12 130 PHE A O 1
ATOM 1050 N N . TYR A 1 131 ? 6.525 -9.616 -24.219 1.00 94.75 131 TYR A N 1
ATOM 1051 C CA . TYR A 1 131 ? 7.262 -10.210 -23.095 1.00 94.75 131 TYR A CA 1
ATOM 1052 C C . TYR A 1 131 ? 8.766 -10.433 -23.335 1.00 94.75 131 TYR A C 1
ATOM 1054 O O . TYR A 1 131 ? 9.409 -11.203 -22.618 1.00 94.75 131 TYR A O 1
ATOM 1062 N N . ALA A 1 132 ? 9.349 -9.776 -24.338 1.00 95.31 132 ALA A N 1
ATOM 1063 C CA . ALA A 1 132 ? 10.776 -9.879 -24.589 1.00 95.31 132 ALA A CA 1
ATOM 1064 C C . ALA A 1 132 ? 11.563 -9.130 -23.509 1.00 95.31 132 ALA A C 1
ATOM 1066 O O . ALA A 1 132 ? 11.152 -8.059 -23.057 1.00 95.31 132 ALA A O 1
ATOM 1067 N N . THR A 1 133 ? 12.731 -9.651 -23.151 1.00 92.62 133 THR A N 1
ATOM 1068 C CA . THR A 1 133 ? 13.715 -8.926 -22.346 1.00 92.62 133 THR A CA 1
ATOM 1069 C C . THR A 1 133 ? 15.128 -9.347 -22.754 1.00 92.62 133 THR A C 1
ATOM 1071 O O . THR A 1 133 ? 15.352 -10.432 -23.295 1.00 92.62 133 THR A O 1
ATOM 1074 N N . SER A 1 134 ? 16.083 -8.448 -22.555 1.00 92.25 134 SER A N 1
ATOM 1075 C CA . SER A 1 134 ? 17.519 -8.698 -22.668 1.00 92.25 134 SER A CA 1
ATOM 1076 C C . SER A 1 134 ? 18.150 -9.027 -21.312 1.00 92.25 134 SER A C 1
ATOM 1078 O O . SER A 1 134 ? 19.358 -9.233 -21.241 1.00 92.25 134 SER A O 1
ATOM 1080 N N . LEU A 1 135 ? 17.355 -9.012 -20.240 1.00 88.38 135 LEU A N 1
ATOM 1081 C CA . LEU A 1 135 ? 17.759 -9.282 -18.865 1.00 88.38 135 LEU A CA 1
ATOM 1082 C C . LEU A 1 135 ? 17.187 -10.640 -18.433 1.00 88.38 135 LEU A C 1
ATOM 1084 O O . LEU A 1 135 ? 16.006 -10.890 -18.639 1.00 88.38 135 LEU A O 1
ATOM 1088 N N . GLU A 1 136 ? 18.015 -11.497 -17.832 1.00 86.81 136 GLU A N 1
ATOM 1089 C CA . GLU A 1 136 ? 17.696 -12.880 -17.420 1.00 86.81 136 GLU A CA 1
ATOM 1090 C C . GLU A 1 136 ? 17.340 -13.853 -18.561 1.00 86.81 136 GLU A C 1
ATOM 1092 O O . GLU A 1 136 ? 18.110 -14.772 -18.840 1.00 86.81 136 GLU A O 1
ATOM 1097 N N . VAL A 1 137 ? 16.195 -13.677 -19.228 1.00 89.88 137 VAL A N 1
ATOM 1098 C CA . VAL A 1 137 ? 15.618 -14.656 -20.175 1.00 89.88 137 VAL A CA 1
ATOM 1099 C C . VAL A 1 137 ? 15.111 -13.990 -21.453 1.00 89.88 137 VAL A C 1
ATOM 1101 O O . VAL A 1 137 ? 14.561 -12.911 -21.411 1.00 89.88 137 VAL A O 1
ATOM 1104 N N . LYS A 1 138 ? 15.206 -14.619 -22.631 1.00 91.19 138 LYS A N 1
ATOM 1105 C CA . LYS A 1 138 ? 14.791 -13.948 -23.890 1.00 91.19 138 LYS A CA 1
ATOM 1106 C C . LYS A 1 138 ? 13.300 -13.582 -23.948 1.00 91.19 138 LYS A C 1
ATOM 1108 O O . LYS A 1 138 ? 12.934 -12.582 -24.563 1.00 91.19 138 LYS A O 1
ATOM 1113 N N . ASN A 1 139 ? 12.440 -14.410 -23.355 1.00 92.62 139 ASN A N 1
ATOM 1114 C CA . ASN A 1 139 ? 11.005 -14.171 -23.257 1.00 92.62 139 ASN A CA 1
ATOM 1115 C C . ASN A 1 139 ? 10.524 -14.573 -21.862 1.00 92.62 139 ASN A C 1
ATOM 1117 O O . ASN A 1 139 ? 10.684 -15.726 -21.463 1.00 92.62 139 ASN A O 1
ATOM 1121 N N . TYR A 1 140 ? 9.917 -13.629 -21.148 1.00 91.75 140 TYR A N 1
ATOM 1122 C CA . TYR A 1 140 ? 9.542 -13.816 -19.750 1.00 91.75 140 TYR A CA 1
ATOM 1123 C C . TYR A 1 140 ? 8.383 -14.793 -19.548 1.00 91.75 140 TYR A C 1
ATOM 1125 O O . TYR A 1 140 ? 8.249 -15.340 -18.462 1.00 91.75 140 TYR A O 1
ATOM 1133 N N . LEU A 1 141 ? 7.574 -15.078 -20.578 1.00 91.06 141 LEU A N 1
ATOM 1134 C CA . LEU A 1 141 ? 6.510 -16.086 -20.477 1.00 91.06 141 LEU A CA 1
ATOM 1135 C C . LEU A 1 141 ? 7.055 -17.500 -20.248 1.00 91.06 141 LEU A C 1
ATOM 1137 O O . LEU A 1 141 ? 6.329 -18.343 -19.731 1.00 91.06 141 LEU A O 1
ATOM 1141 N N . GLY A 1 142 ? 8.311 -17.760 -20.631 1.00 88.94 142 GLY A N 1
ATOM 1142 C CA . GLY A 1 142 ? 8.988 -19.029 -20.354 1.00 88.94 142 GLY A CA 1
ATOM 1143 C C . GLY A 1 142 ? 9.480 -19.176 -18.912 1.00 88.94 142 GLY A C 1
ATOM 1144 O O . GLY A 1 142 ? 9.929 -20.257 -18.550 1.00 88.94 142 GLY A O 1
ATOM 1145 N N . ASP A 1 143 ? 9.402 -18.110 -18.115 1.00 88.94 143 ASP A N 1
ATOM 1146 C CA . ASP A 1 143 ? 9.891 -18.048 -16.737 1.00 88.94 143 ASP A CA 1
ATOM 1147 C C . ASP A 1 143 ? 8.741 -17.735 -15.760 1.00 88.94 143 ASP A C 1
ATOM 1149 O O . ASP A 1 143 ? 8.397 -18.561 -14.917 1.00 88.94 143 ASP A O 1
ATOM 1153 N N . HIS A 1 144 ? 8.046 -16.604 -15.945 1.00 89.88 144 HIS A N 1
ATOM 1154 C CA . HIS A 1 144 ? 6.903 -16.193 -15.122 1.00 89.88 144 HIS A CA 1
ATOM 1155 C C . HIS A 1 144 ? 5.740 -15.629 -15.956 1.00 89.88 144 HIS A C 1
ATOM 1157 O O . HIS A 1 144 ? 5.887 -14.680 -16.732 1.00 89.88 144 HIS A O 1
ATOM 1163 N N . PHE A 1 145 ? 4.529 -16.140 -15.715 1.00 90.44 145 PHE A N 1
ATOM 1164 C CA . PHE A 1 145 ? 3.306 -15.623 -16.332 1.00 90.44 145 PHE A CA 1
ATOM 1165 C C . PHE A 1 145 ? 2.813 -14.345 -15.628 1.00 90.44 145 PHE A C 1
ATOM 1167 O O . PHE A 1 145 ? 2.290 -14.401 -14.516 1.00 90.44 145 PHE A O 1
ATOM 1174 N N . LYS A 1 146 ? 2.967 -13.186 -16.287 1.00 90.19 146 LYS A N 1
ATOM 1175 C CA . LYS A 1 146 ? 2.701 -11.843 -15.724 1.00 90.19 146 LYS A CA 1
ATOM 1176 C C . LYS A 1 146 ? 1.629 -11.069 -16.519 1.00 90.19 146 LYS A C 1
ATOM 1178 O O . LYS A 1 146 ? 1.952 -10.072 -17.160 1.00 90.19 146 LYS A O 1
ATOM 1183 N N . PRO A 1 147 ? 0.344 -11.471 -16.483 1.00 90.00 147 PRO A N 1
ATOM 1184 C CA . PRO A 1 147 ? -0.701 -10.959 -17.387 1.00 90.00 147 PRO A CA 1
ATOM 1185 C C . PRO A 1 147 ? -0.927 -9.440 -17.310 1.00 90.00 147 PRO A C 1
ATOM 1187 O O . PRO A 1 147 ? -1.303 -8.809 -18.299 1.00 90.00 147 PRO A O 1
ATOM 1190 N N . LEU A 1 148 ? -0.671 -8.840 -16.147 1.00 93.69 148 LEU A N 1
ATOM 1191 C CA . LEU A 1 148 ? -0.856 -7.410 -15.907 1.00 93.69 148 LEU A CA 1
ATOM 1192 C C . LEU A 1 148 ? 0.130 -6.518 -16.688 1.00 93.69 148 LEU A C 1
ATOM 1194 O O . LEU A 1 148 ? -0.152 -5.333 -16.857 1.00 93.69 148 LEU A O 1
ATOM 1198 N N . VAL A 1 149 ? 1.220 -7.070 -17.240 1.00 94.81 149 VAL A N 1
ATOM 1199 C CA . VAL A 1 149 ? 2.142 -6.354 -18.149 1.00 94.81 149 VAL A CA 1
ATOM 1200 C C . VAL A 1 149 ? 1.376 -5.700 -19.304 1.00 94.81 149 VAL A C 1
ATOM 1202 O O . VAL A 1 149 ? 1.635 -4.552 -19.658 1.00 94.81 149 VAL A O 1
ATOM 1205 N N . ILE A 1 150 ? 0.387 -6.406 -19.860 1.00 94.25 150 ILE A N 1
ATOM 1206 C CA . ILE A 1 150 ? -0.415 -5.933 -20.997 1.00 94.25 150 ILE A CA 1
ATOM 1207 C C . ILE A 1 150 ? -1.266 -4.723 -20.599 1.00 94.25 150 ILE A C 1
ATOM 1209 O O . ILE A 1 150 ? -1.457 -3.818 -21.405 1.00 94.25 150 ILE A O 1
ATOM 1213 N N . LEU A 1 151 ? -1.756 -4.681 -19.355 1.00 94.75 151 LEU A N 1
ATOM 1214 C CA . LEU A 1 151 ? -2.563 -3.563 -18.861 1.00 94.75 151 LEU A CA 1
ATOM 1215 C C . LEU A 1 151 ? -1.724 -2.301 -18.632 1.00 94.75 151 LEU A C 1
ATOM 1217 O O . LEU A 1 151 ? -2.246 -1.198 -18.768 1.00 94.75 151 LEU A O 1
ATOM 1221 N N . LEU A 1 152 ? -0.438 -2.453 -18.301 1.00 96.56 152 LEU A N 1
ATOM 1222 C CA . LEU A 1 152 ? 0.477 -1.326 -18.094 1.00 96.56 152 LEU A CA 1
ATOM 1223 C C . LEU A 1 152 ? 1.122 -0.832 -19.395 1.00 96.56 152 LEU A C 1
ATOM 1225 O O . LEU A 1 152 ? 1.506 0.334 -19.472 1.00 96.56 152 LEU A O 1
ATOM 1229 N N . ALA A 1 153 ? 1.200 -1.672 -20.430 1.00 96.88 153 ALA A N 1
ATOM 1230 C CA . ALA A 1 153 ? 1.835 -1.332 -21.703 1.00 96.88 153 ALA A CA 1
ATOM 1231 C C . ALA A 1 153 ? 1.299 -0.035 -22.361 1.00 96.88 153 ALA A C 1
ATOM 1233 O O . ALA A 1 153 ? 2.123 0.772 -22.790 1.00 96.88 153 ALA A O 1
ATOM 1234 N N . PRO A 1 154 ? -0.020 0.262 -22.386 1.00 97.00 154 PRO A N 1
ATOM 1235 C CA . PRO A 1 154 ? -0.520 1.520 -22.949 1.00 97.00 154 PRO A CA 1
ATOM 1236 C C . PRO A 1 154 ? 0.001 2.785 -22.250 1.00 97.00 154 PRO A C 1
ATOM 1238 O O . PRO A 1 154 ? 0.128 3.826 -22.890 1.00 97.00 154 PRO A O 1
ATOM 1241 N N . LEU A 1 155 ? 0.342 2.720 -20.955 1.00 97.44 155 LEU A N 1
ATOM 1242 C CA . LEU A 1 155 ? 0.896 3.872 -20.227 1.00 97.44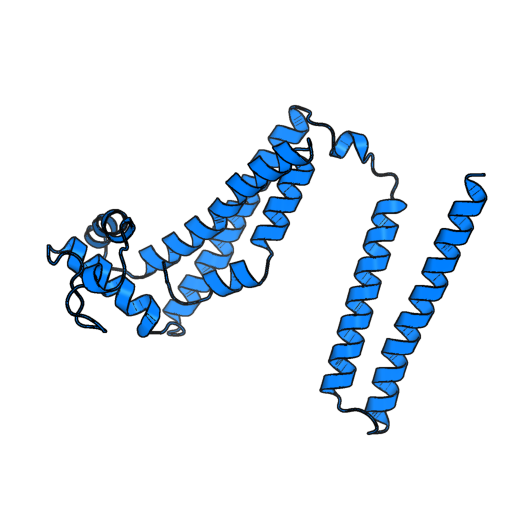 155 LEU A CA 1
ATOM 1243 C C . LEU A 1 155 ? 2.268 4.285 -20.779 1.00 97.44 155 LEU A C 1
ATOM 1245 O O . LEU A 1 155 ? 2.619 5.467 -20.767 1.00 97.44 155 LEU A O 1
ATOM 1249 N N . TYR A 1 156 ? 3.014 3.327 -21.333 1.00 97.62 156 TYR A N 1
ATOM 1250 C CA . TYR A 1 156 ? 4.333 3.554 -21.917 1.00 97.62 156 TYR A CA 1
ATOM 1251 C C . TYR A 1 156 ? 4.270 4.242 -23.287 1.00 97.62 156 TYR A C 1
ATOM 1253 O O . TYR A 1 156 ? 5.290 4.748 -23.750 1.00 97.62 156 TYR A O 1
ATOM 1261 N N . TRP A 1 157 ? 3.089 4.326 -23.913 1.00 97.25 157 TRP A N 1
ATOM 1262 C CA . TRP A 1 157 ? 2.872 5.176 -25.090 1.00 97.25 157 TRP A CA 1
ATOM 1263 C C . TRP A 1 157 ? 2.734 6.658 -24.728 1.00 97.25 157 TRP A C 1
ATOM 1265 O O . TRP A 1 157 ? 3.047 7.511 -25.553 1.00 97.25 157 TRP A O 1
ATOM 1275 N N . ILE A 1 158 ? 2.286 6.975 -23.506 1.00 97.06 158 ILE A N 1
ATOM 1276 C CA . ILE A 1 158 ? 2.232 8.358 -23.008 1.00 97.06 158 ILE A CA 1
ATOM 1277 C C . ILE A 1 158 ? 3.648 8.817 -22.664 1.00 97.06 158 ILE A C 1
ATOM 1279 O O . ILE A 1 158 ? 4.111 9.855 -23.129 1.00 97.06 158 ILE A O 1
ATOM 1283 N N . THR A 1 159 ? 4.331 8.037 -21.825 1.00 96.94 159 THR A N 1
ATOM 1284 C CA . THR A 1 159 ? 5.740 8.247 -21.496 1.00 96.94 159 THR A CA 1
ATOM 1285 C C . THR A 1 159 ? 6.359 6.936 -21.003 1.00 96.94 159 THR A C 1
ATOM 1287 O O . THR A 1 159 ? 5.788 6.306 -20.105 1.00 96.94 159 THR A O 1
ATOM 1290 N N . PRO A 1 160 ? 7.495 6.491 -21.570 1.00 96.31 160 PRO A N 1
ATOM 1291 C CA . PRO A 1 160 ? 8.176 5.274 -21.143 1.00 96.31 160 PRO A CA 1
ATOM 1292 C C . PRO A 1 160 ? 8.892 5.533 -19.814 1.00 96.31 160 PRO A C 1
ATOM 1294 O O . PRO A 1 160 ? 9.971 6.121 -19.778 1.00 96.31 160 PRO A O 1
ATOM 1297 N N . SER A 1 161 ? 8.245 5.165 -18.709 1.00 96.81 161 SER A N 1
ATOM 1298 C CA . SER A 1 161 ? 8.631 5.633 -17.381 1.00 96.81 161 SER A CA 1
ATOM 1299 C C . SER A 1 161 ? 8.333 4.608 -16.290 1.00 96.81 161 SER A C 1
ATOM 1301 O O . SER A 1 161 ? 7.179 4.222 -16.088 1.00 96.81 161 SER A O 1
ATOM 1303 N N . VAL A 1 162 ? 9.358 4.265 -15.501 1.00 96.44 162 VAL A N 1
ATOM 1304 C CA . VAL A 1 162 ? 9.250 3.372 -14.332 1.00 96.44 162 VAL A CA 1
ATOM 1305 C C . VAL A 1 162 ? 8.270 3.876 -13.273 1.00 96.44 162 VAL A C 1
ATOM 1307 O O . VAL A 1 162 ? 7.749 3.094 -12.476 1.00 96.44 162 VAL A O 1
ATOM 1310 N N . TYR A 1 163 ? 7.996 5.184 -13.249 1.00 97.75 163 TYR A N 1
ATOM 1311 C CA . TYR A 1 163 ? 7.086 5.791 -12.282 1.00 97.75 163 TYR A CA 1
ATOM 1312 C C . TYR A 1 163 ? 5.661 5.235 -12.415 1.00 97.75 163 TYR A C 1
ATOM 1314 O O . TYR A 1 163 ? 4.941 5.193 -11.416 1.00 97.75 163 TYR A O 1
ATOM 1322 N N . TRP A 1 164 ? 5.272 4.727 -13.593 1.00 97.75 164 TRP A N 1
ATOM 1323 C CA . TRP A 1 164 ? 4.014 3.997 -13.762 1.00 97.75 164 TRP A CA 1
ATOM 1324 C C . TRP A 1 164 ? 3.963 2.721 -12.924 1.00 97.75 164 TRP A C 1
ATOM 1326 O O . TRP A 1 164 ? 2.946 2.454 -12.287 1.00 97.75 164 TRP A O 1
ATOM 1336 N N . LEU A 1 165 ? 5.060 1.962 -12.876 1.00 97.81 165 LEU A N 1
ATOM 1337 C CA . LEU A 1 165 ? 5.147 0.719 -12.108 1.00 97.81 165 LEU A CA 1
ATOM 1338 C C . LEU A 1 165 ? 5.121 0.999 -10.604 1.00 97.81 165 LEU A C 1
ATOM 1340 O O . LEU A 1 165 ? 4.357 0.384 -9.862 1.00 97.81 165 LEU A O 1
ATOM 1344 N N . LEU A 1 166 ? 5.896 1.991 -10.159 1.00 97.94 166 LEU A N 1
ATOM 1345 C CA . LEU A 1 166 ? 5.936 2.400 -8.752 1.00 97.94 166 LEU A CA 1
ATOM 1346 C C . LEU A 1 166 ? 4.575 2.932 -8.269 1.00 97.94 166 LEU A C 1
ATOM 1348 O O . LEU A 1 166 ? 4.131 2.610 -7.161 1.00 97.94 166 LEU A O 1
ATOM 1352 N N . ALA A 1 167 ? 3.883 3.707 -9.113 1.00 98.25 167 ALA A N 1
ATOM 1353 C CA . ALA A 1 167 ? 2.522 4.158 -8.841 1.00 98.25 167 ALA A CA 1
ATOM 1354 C C . ALA A 1 167 ? 1.550 2.976 -8.781 1.00 98.25 167 ALA A C 1
ATOM 1356 O O . ALA A 1 167 ? 0.750 2.891 -7.849 1.00 98.25 167 ALA A O 1
ATOM 1357 N N . PHE A 1 168 ? 1.640 2.047 -9.735 1.00 98.06 168 PHE A N 1
ATOM 1358 C CA . PHE A 1 168 ? 0.787 0.866 -9.778 1.00 98.06 168 PHE A CA 1
ATOM 1359 C C . PHE A 1 168 ? 0.938 0.004 -8.518 1.00 98.06 168 PHE A C 1
ATOM 1361 O O . PHE A 1 168 ? -0.073 -0.304 -7.891 1.00 98.06 168 PHE A O 1
ATOM 1368 N N . GLN A 1 169 ? 2.166 -0.309 -8.084 1.00 97.75 169 GLN A N 1
ATOM 1369 C CA . GLN A 1 169 ? 2.415 -1.051 -6.838 1.00 97.75 169 GLN A CA 1
ATOM 1370 C C . GLN A 1 169 ? 1.857 -0.325 -5.613 1.00 97.75 169 GLN A C 1
ATOM 1372 O O . GLN A 1 169 ? 1.155 -0.932 -4.804 1.00 97.75 169 GLN A O 1
ATOM 1377 N N . THR A 1 170 ? 2.093 0.985 -5.501 1.00 98.56 170 THR A N 1
ATOM 1378 C CA . THR A 1 170 ? 1.555 1.791 -4.394 1.00 98.56 170 THR A CA 1
ATOM 1379 C C . THR A 1 170 ? 0.026 1.736 -4.352 1.00 98.56 170 THR A C 1
ATOM 1381 O O . THR A 1 170 ? -0.568 1.528 -3.289 1.00 98.56 170 THR A O 1
ATOM 1384 N N . ILE A 1 171 ? -0.621 1.902 -5.508 1.00 98.50 171 ILE A N 1
ATOM 1385 C CA . ILE A 1 171 ? -2.080 1.869 -5.626 1.00 98.50 171 ILE A CA 1
ATOM 1386 C C . ILE A 1 171 ? -2.593 0.466 -5.293 1.00 98.50 171 ILE A C 1
ATOM 1388 O O . ILE A 1 171 ? -3.475 0.343 -4.447 1.00 98.50 171 ILE A O 1
ATOM 1392 N N . ALA A 1 172 ? -2.022 -0.585 -5.880 1.00 97.94 172 ALA A N 1
ATOM 1393 C CA . ALA A 1 172 ? -2.433 -1.968 -5.656 1.00 97.94 172 ALA A CA 1
ATOM 1394 C C . ALA A 1 172 ? -2.361 -2.362 -4.170 1.00 97.94 172 ALA A C 1
ATOM 1396 O O . ALA A 1 172 ? -3.341 -2.879 -3.627 1.00 97.94 172 ALA A O 1
ATOM 1397 N N . LEU A 1 173 ? -1.253 -2.038 -3.493 1.00 98.31 173 LEU A N 1
ATOM 1398 C CA . LEU A 1 173 ? -1.092 -2.272 -2.056 1.00 98.31 173 LEU A CA 1
ATOM 1399 C C . LEU A 1 173 ? -2.131 -1.492 -1.245 1.00 98.31 173 LEU A C 1
ATOM 1401 O O . LEU A 1 173 ? -2.807 -2.064 -0.394 1.00 98.31 173 LEU A O 1
ATOM 1405 N N . SER A 1 174 ? -2.335 -0.206 -1.544 1.00 98.38 174 SER A N 1
ATOM 1406 C CA . SER A 1 174 ? -3.323 0.602 -0.818 1.00 98.38 174 SER A CA 1
ATOM 1407 C C . SER A 1 174 ? -4.753 0.061 -0.975 1.00 98.38 174 SER A C 1
ATOM 1409 O O . SER A 1 174 ? -5.504 -0.024 -0.000 1.00 98.38 174 SER A O 1
ATOM 1411 N N . LEU A 1 175 ? -5.118 -0.397 -2.178 1.00 98.50 175 LEU A N 1
ATOM 1412 C CA . LEU A 1 175 ? -6.437 -0.953 -2.474 1.00 98.50 175 LEU A CA 1
ATOM 1413 C C . LEU A 1 175 ? -6.695 -2.279 -1.749 1.00 98.50 175 LEU A C 1
ATOM 1415 O O . LEU A 1 175 ? -7.863 -2.604 -1.524 1.00 98.50 175 LEU A O 1
ATOM 1419 N N . GLY A 1 176 ? -5.655 -2.993 -1.300 1.00 98.19 176 GLY A N 1
ATOM 1420 C CA . GLY A 1 176 ? -5.770 -4.167 -0.425 1.00 98.19 176 GLY A CA 1
ATOM 1421 C C . GLY A 1 176 ? -6.524 -3.890 0.885 1.00 98.19 176 GLY A C 1
ATOM 1422 O O . GLY A 1 176 ? -7.173 -4.785 1.435 1.00 98.19 176 GLY A O 1
ATOM 1423 N N . ALA A 1 177 ? -6.565 -2.632 1.335 1.00 98.38 177 ALA A N 1
ATOM 1424 C CA . ALA A 1 177 ? -7.346 -2.218 2.498 1.00 98.38 177 ALA A CA 1
ATOM 1425 C C . ALA A 1 177 ? -8.865 -2.390 2.300 1.00 98.38 177 ALA A C 1
ATOM 1427 O O . ALA A 1 177 ? -9.590 -2.663 3.257 1.00 98.38 177 ALA A O 1
ATOM 1428 N N . ILE A 1 178 ? -9.368 -2.269 1.065 1.00 98.62 178 ILE A N 1
ATOM 1429 C CA . ILE A 1 178 ? -10.804 -2.334 0.748 1.00 98.62 178 ILE A CA 1
ATOM 1430 C C . ILE A 1 178 ? -11.394 -3.740 0.960 1.00 98.62 178 ILE A C 1
ATOM 1432 O O . ILE A 1 178 ? -12.409 -3.853 1.659 1.00 98.62 178 ILE A O 1
ATOM 1436 N N . PRO A 1 179 ? -10.850 -4.827 0.373 1.00 98.44 179 PRO A N 1
ATOM 1437 C CA . PRO A 1 179 ? -11.364 -6.167 0.627 1.00 98.44 179 PRO A CA 1
ATOM 1438 C C . PRO A 1 179 ? -11.187 -6.575 2.092 1.00 98.44 179 PRO A C 1
ATOM 1440 O O . PRO A 1 179 ? -12.092 -7.209 2.636 1.00 98.44 179 PRO A O 1
ATOM 1443 N N . LEU A 1 180 ? -10.105 -6.153 2.759 1.00 98.25 180 LEU A N 1
ATOM 1444 C CA . LEU A 1 180 ? -9.911 -6.399 4.192 1.00 98.25 180 LEU A CA 1
ATOM 1445 C C . LEU A 1 180 ? -10.960 -5.687 5.048 1.00 98.25 180 LEU A C 1
ATOM 1447 O O . LEU A 1 180 ? -11.571 -6.328 5.903 1.00 98.25 180 LEU A O 1
ATOM 1451 N N . TYR A 1 181 ? -11.255 -4.416 4.765 1.00 98.25 181 TYR A N 1
ATOM 1452 C CA . TYR A 1 181 ? -12.363 -3.687 5.384 1.00 98.25 181 TYR A CA 1
ATOM 1453 C C . TYR A 1 181 ? -13.687 -4.442 5.219 1.00 98.25 181 TYR A C 1
ATOM 1455 O O . TYR A 1 181 ? -14.396 -4.691 6.196 1.00 98.25 181 TYR A O 1
ATOM 1463 N N . LYS A 1 182 ? -14.022 -4.839 3.982 1.00 98.25 182 LYS A N 1
ATOM 1464 C CA . LYS A 1 182 ? -15.279 -5.540 3.676 1.00 98.25 182 LYS A CA 1
ATOM 1465 C C . LYS A 1 182 ? -15.365 -6.884 4.399 1.00 98.25 182 LYS A C 1
ATOM 1467 O O . LYS A 1 182 ? -16.429 -7.225 4.917 1.00 98.25 182 LYS A O 1
ATOM 1472 N N . LEU A 1 183 ? -14.270 -7.641 4.438 1.00 98.31 183 LEU A N 1
ATOM 1473 C CA . LEU A 1 183 ? -14.201 -8.930 5.121 1.00 98.31 183 LEU A CA 1
ATOM 1474 C C . LEU A 1 183 ? -14.341 -8.763 6.637 1.00 98.31 183 LEU A C 1
ATOM 1476 O O . LEU A 1 183 ? -15.184 -9.422 7.245 1.00 98.31 183 LEU A O 1
ATOM 1480 N N . ALA A 1 184 ? -13.571 -7.857 7.235 1.00 96.00 184 ALA A N 1
ATOM 1481 C CA . ALA A 1 184 ? -13.601 -7.589 8.666 1.00 96.00 184 ALA A CA 1
ATOM 1482 C C . ALA A 1 184 ? -14.964 -7.052 9.114 1.00 96.00 184 ALA A C 1
ATOM 1484 O O . ALA A 1 184 ? -15.522 -7.573 10.075 1.00 96.00 184 ALA A O 1
ATOM 1485 N N . LYS A 1 185 ? -15.567 -6.115 8.366 1.00 95.88 185 LYS A N 1
ATOM 1486 C CA . LYS A 1 185 ? -16.944 -5.660 8.619 1.00 95.88 185 LYS A CA 1
ATOM 1487 C C . LYS A 1 185 ? -17.915 -6.843 8.664 1.00 95.88 185 LYS A C 1
ATOM 1489 O O . LYS A 1 185 ? -18.714 -6.936 9.588 1.00 95.88 185 LYS A O 1
ATOM 1494 N N . ARG A 1 186 ? -17.852 -7.747 7.677 1.00 96.00 186 ARG A N 1
ATOM 1495 C CA . ARG A 1 186 ? -18.750 -8.914 7.594 1.00 96.00 186 ARG A CA 1
ATOM 1496 C C . ARG A 1 186 ? -18.542 -9.913 8.732 1.00 96.00 186 ARG A C 1
ATOM 1498 O O . ARG A 1 186 ? -19.509 -10.532 9.151 1.00 96.00 186 ARG A O 1
ATOM 1505 N N . ARG A 1 187 ? -17.303 -10.103 9.194 1.00 95.94 187 ARG A N 1
ATOM 1506 C CA . ARG A 1 187 ? -16.960 -11.090 10.235 1.00 95.94 187 ARG A CA 1
ATOM 1507 C C . ARG A 1 187 ? -17.136 -10.568 11.656 1.00 95.94 187 ARG A C 1
ATOM 1509 O O . ARG A 1 187 ? -17.460 -11.346 12.541 1.00 95.94 187 ARG A O 1
ATOM 1516 N N . LEU A 1 188 ? -16.907 -9.276 11.864 1.00 91.56 188 LEU A N 1
ATOM 1517 C CA . LEU A 1 188 ? -16.976 -8.624 13.173 1.00 91.56 188 LEU A CA 1
ATOM 1518 C C . LEU A 1 188 ? -18.301 -7.889 13.391 1.00 91.56 188 LEU A C 1
ATOM 1520 O O . LEU A 1 188 ? -18.503 -7.317 14.455 1.00 91.56 188 LEU A O 1
ATOM 1524 N N . HIS A 1 189 ? -19.178 -7.875 12.381 1.00 92.75 189 HIS A N 1
ATOM 1525 C CA . HIS A 1 189 ? -20.469 -7.184 12.396 1.00 92.75 189 HIS A CA 1
ATOM 1526 C C . HIS A 1 189 ? -20.368 -5.696 12.775 1.00 92.75 189 HIS A C 1
ATOM 1528 O O . HIS A 1 189 ? -21.311 -5.125 13.306 1.00 92.75 189 HIS A O 1
ATOM 1534 N N . SER A 1 190 ? -19.226 -5.066 12.480 1.00 92.75 190 SER A N 1
ATOM 1535 C CA . SER A 1 190 ? -18.942 -3.674 12.826 1.00 92.75 190 SER A CA 1
ATOM 1536 C C . SER A 1 190 ? -18.177 -2.970 11.698 1.00 92.75 190 SER A C 1
ATOM 1538 O O . SER A 1 190 ? -17.061 -3.381 11.353 1.00 92.75 190 SER A O 1
ATOM 1540 N N . PRO A 1 191 ? -18.721 -1.878 11.124 1.00 95.19 191 PRO A N 1
ATOM 1541 C CA . PRO A 1 191 ? -18.011 -1.060 10.145 1.00 95.19 191 PRO A CA 1
ATOM 1542 C C . PRO A 1 191 ? -16.724 -0.454 10.704 1.00 95.19 191 PRO A C 1
ATOM 1544 O O . PRO A 1 191 ? -15.708 -0.441 10.014 1.00 95.19 191 PRO A O 1
ATOM 1547 N N . LEU A 1 192 ? -16.748 0.031 11.947 1.00 93.31 192 LEU A N 1
ATOM 1548 C CA . LEU A 1 192 ? -15.590 0.681 12.559 1.00 93.31 192 LEU A CA 1
ATOM 1549 C C . LEU A 1 192 ? -14.497 -0.331 12.918 1.00 93.31 192 LEU A C 1
ATOM 1551 O O . LEU A 1 192 ? -13.321 -0.042 12.710 1.00 93.31 192 LEU A O 1
ATOM 1555 N N . ALA A 1 193 ? -14.858 -1.551 13.331 1.00 91.69 193 ALA A N 1
ATOM 1556 C CA . ALA A 1 193 ? -13.881 -2.634 13.451 1.00 91.69 193 ALA A CA 1
ATOM 1557 C C . ALA A 1 193 ? -13.241 -2.967 12.092 1.00 91.69 193 ALA A C 1
ATOM 1559 O O . ALA A 1 193 ? -12.028 -3.154 12.004 1.00 91.69 193 ALA A O 1
ATOM 1560 N N . GLY A 1 194 ? -14.031 -2.964 11.012 1.00 95.50 194 GLY A N 1
ATOM 1561 C CA . GLY A 1 194 ? -13.503 -3.099 9.655 1.00 95.50 194 GLY A CA 1
ATOM 1562 C C . GLY A 1 194 ? -12.516 -1.989 9.282 1.00 95.50 194 GLY A C 1
ATOM 1563 O O . GLY A 1 194 ? -11.476 -2.271 8.686 1.00 95.50 194 GLY A O 1
ATOM 1564 N N . LEU A 1 195 ? -12.822 -0.735 9.631 1.00 96.19 195 LEU A N 1
ATOM 1565 C CA . LEU A 1 195 ? -11.932 0.410 9.404 1.00 96.19 195 LEU A CA 1
ATOM 1566 C C . LEU A 1 195 ? -10.607 0.241 10.161 1.00 96.19 195 LEU A C 1
ATOM 1568 O O . LEU A 1 195 ? -9.549 0.487 9.587 1.00 96.19 195 LEU A O 1
ATOM 1572 N N . ILE A 1 196 ? -10.651 -0.219 11.415 1.00 94.81 196 ILE A N 1
ATOM 1573 C CA . ILE A 1 196 ? -9.445 -0.492 12.211 1.00 94.81 196 ILE A CA 1
ATOM 1574 C C . ILE A 1 196 ? -8.578 -1.559 11.534 1.00 94.81 196 ILE A C 1
ATOM 1576 O O . ILE A 1 196 ? -7.366 -1.384 11.444 1.00 94.81 196 ILE A O 1
ATOM 1580 N N . VAL A 1 197 ? -9.169 -2.635 11.008 1.00 96.06 197 VAL A N 1
ATOM 1581 C CA . VAL A 1 197 ? -8.404 -3.667 10.285 1.00 96.06 197 VAL A CA 1
ATOM 1582 C C . VAL A 1 197 ? -7.731 -3.092 9.036 1.00 96.06 197 VAL A C 1
ATOM 1584 O O . VAL A 1 197 ? -6.553 -3.359 8.802 1.00 96.06 197 VAL A O 1
ATOM 1587 N N . ALA A 1 198 ? -8.440 -2.268 8.260 1.00 97.50 198 ALA A N 1
ATOM 1588 C CA . ALA A 1 198 ? -7.862 -1.579 7.106 1.00 97.50 198 ALA A CA 1
ATOM 1589 C C . ALA A 1 198 ? -6.705 -0.645 7.502 1.00 97.50 198 ALA A C 1
ATOM 1591 O O . ALA A 1 198 ? -5.666 -0.634 6.843 1.00 97.50 198 ALA A O 1
ATOM 1592 N N . PHE A 1 199 ? -6.858 0.093 8.602 1.00 97.06 199 PHE A N 1
ATOM 1593 C CA . PHE A 1 199 ? -5.814 0.950 9.15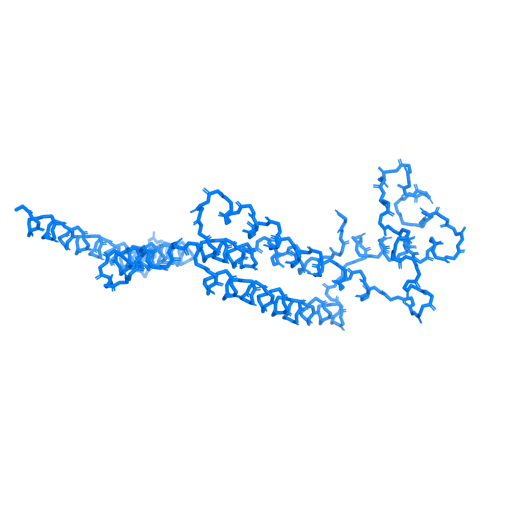8 1.00 97.06 199 PHE A CA 1
ATOM 1594 C C . PHE A 1 199 ? -4.570 0.160 9.576 1.00 97.06 199 PHE A C 1
ATOM 1596 O O . PHE A 1 199 ? -3.461 0.504 9.172 1.00 97.06 199 PHE A O 1
ATOM 1603 N N . VAL A 1 200 ? -4.749 -0.929 10.329 1.00 95.31 200 VAL A N 1
ATOM 1604 C CA . VAL A 1 200 ? -3.648 -1.795 10.776 1.00 95.31 200 VAL A CA 1
ATOM 1605 C C . VAL A 1 200 ? -2.915 -2.416 9.589 1.00 95.31 200 VAL A C 1
ATOM 1607 O O . VAL A 1 200 ? -1.690 -2.460 9.601 1.00 95.31 200 VAL A O 1
ATOM 1610 N N . TYR A 1 201 ? -3.636 -2.847 8.550 1.00 97.56 201 TYR A N 1
ATOM 1611 C CA . TYR A 1 201 ? -3.026 -3.354 7.320 1.00 97.56 201 TYR A CA 1
ATOM 1612 C C . TYR A 1 201 ? -2.118 -2.314 6.650 1.00 97.56 201 TYR A C 1
ATOM 1614 O O . TYR A 1 201 ? -0.973 -2.621 6.332 1.00 97.56 201 TYR A O 1
ATOM 1622 N N . LEU A 1 202 ? -2.593 -1.076 6.479 1.00 94.50 202 LEU A N 1
ATOM 1623 C CA . LEU A 1 202 ? -1.813 -0.014 5.830 1.00 94.50 202 LEU A CA 1
ATOM 1624 C C . LEU A 1 202 ? -0.629 0.469 6.679 1.00 94.50 202 LEU A C 1
ATOM 1626 O O . LEU A 1 202 ? 0.361 0.946 6.127 1.00 94.50 202 LEU A O 1
ATOM 1630 N N . LEU A 1 203 ? -0.708 0.331 8.005 1.00 93.25 203 LEU A N 1
ATOM 1631 C CA . LEU A 1 203 ? 0.410 0.587 8.916 1.00 93.25 203 LEU A CA 1
ATOM 1632 C C . LEU A 1 203 ? 1.358 -0.602 9.083 1.00 93.25 203 LEU A C 1
ATOM 1634 O O . LEU A 1 203 ? 2.397 -0.461 9.731 1.00 93.25 203 LEU A O 1
ATOM 1638 N N . TYR A 1 204 ? 1.017 -1.773 8.547 1.00 91.69 204 TYR A N 1
ATOM 1639 C CA . TYR A 1 204 ? 1.824 -2.963 8.746 1.00 91.69 204 TYR A CA 1
ATOM 1640 C C . TYR A 1 204 ? 3.202 -2.775 8.085 1.00 91.69 204 TYR A C 1
ATOM 1642 O O . TYR A 1 204 ? 3.260 -2.558 6.870 1.00 91.69 204 TYR A O 1
ATOM 1650 N N . PRO A 1 205 ? 4.324 -2.872 8.835 1.00 88.94 205 PRO A N 1
ATOM 1651 C CA . PRO A 1 205 ? 5.646 -2.527 8.313 1.00 88.94 205 PRO A CA 1
ATOM 1652 C C . PRO A 1 205 ? 6.028 -3.278 7.041 1.00 88.94 205 PRO A C 1
ATOM 1654 O O . PRO A 1 205 ? 6.666 -2.699 6.171 1.00 88.94 205 PRO A O 1
ATOM 1657 N N . SER A 1 206 ? 5.599 -4.532 6.891 1.00 92.50 206 SER A N 1
ATOM 1658 C CA . SER A 1 206 ? 5.878 -5.318 5.687 1.00 92.50 206 SER A CA 1
ATOM 1659 C C . SER A 1 206 ? 5.198 -4.751 4.441 1.00 92.50 206 SER A C 1
ATOM 1661 O O . SER A 1 206 ? 5.803 -4.764 3.378 1.00 92.50 206 SER A O 1
ATOM 1663 N N . VAL A 1 207 ? 3.984 -4.198 4.554 1.00 94.38 207 VAL A N 1
ATOM 1664 C CA . VAL A 1 207 ? 3.297 -3.546 3.421 1.00 94.38 207 VAL A CA 1
ATOM 1665 C C . VAL A 1 207 ? 4.062 -2.293 3.000 1.00 94.38 207 VAL A C 1
ATOM 1667 O O . VAL A 1 207 ? 4.297 -2.072 1.814 1.00 94.38 207 VAL A O 1
ATOM 1670 N N . GLY A 1 208 ? 4.513 -1.495 3.973 1.00 91.25 208 GLY A N 1
ATOM 1671 C CA . GLY A 1 208 ? 5.377 -0.344 3.709 1.00 91.25 208 GLY A CA 1
ATOM 1672 C C . GLY A 1 208 ? 6.733 -0.734 3.111 1.00 91.25 208 GLY A C 1
ATOM 1673 O O . GLY A 1 208 ? 7.182 -0.098 2.162 1.00 91.25 208 GLY A O 1
ATOM 1674 N N . ALA A 1 209 ? 7.361 -1.796 3.621 1.00 91.19 209 ALA A N 1
ATOM 1675 C CA . ALA A 1 209 ? 8.645 -2.296 3.137 1.00 91.19 209 ALA A CA 1
ATOM 1676 C C . ALA A 1 209 ? 8.560 -2.785 1.688 1.00 91.19 209 ALA A C 1
ATOM 1678 O O . ALA A 1 209 ? 9.401 -2.397 0.886 1.00 91.19 209 ALA A O 1
ATOM 1679 N N . VAL A 1 210 ? 7.520 -3.552 1.336 1.00 95.31 210 VAL A N 1
ATOM 1680 C CA . VAL A 1 210 ? 7.260 -3.978 -0.049 1.00 95.31 210 VAL A CA 1
ATOM 1681 C C . VAL A 1 210 ? 7.095 -2.763 -0.959 1.00 95.31 210 VAL A C 1
ATOM 1683 O O . VAL A 1 210 ? 7.703 -2.710 -2.023 1.00 95.31 210 VAL A O 1
ATOM 1686 N N . ASN A 1 211 ? 6.350 -1.738 -0.533 1.00 96.81 211 ASN A N 1
ATOM 1687 C CA . ASN A 1 211 ? 6.162 -0.555 -1.371 1.00 96.81 211 ASN A CA 1
ATOM 1688 C C . ASN A 1 211 ? 7.446 0.276 -1.564 1.00 96.81 211 ASN A C 1
ATOM 1690 O O . ASN A 1 211 ? 7.674 0.874 -2.619 1.00 96.81 211 ASN A O 1
ATOM 1694 N N . LEU A 1 212 ? 8.294 0.310 -0.533 1.00 95.12 212 LEU A N 1
ATOM 1695 C CA . LEU A 1 212 ? 9.611 0.944 -0.564 1.00 95.12 212 LEU A CA 1
ATOM 1696 C C . LEU A 1 212 ? 10.711 0.032 -1.119 1.00 95.12 212 LEU A C 1
ATOM 1698 O O . LEU A 1 212 ? 11.864 0.465 -1.162 1.00 95.12 212 LEU A O 1
ATOM 1702 N N . PHE A 1 213 ? 10.362 -1.152 -1.614 1.00 94.38 213 PHE A N 1
ATOM 1703 C CA . PHE A 1 213 ? 11.230 -1.998 -2.417 1.00 94.38 213 PHE A CA 1
ATOM 1704 C C . PHE A 1 213 ? 11.033 -1.722 -3.916 1.00 94.38 213 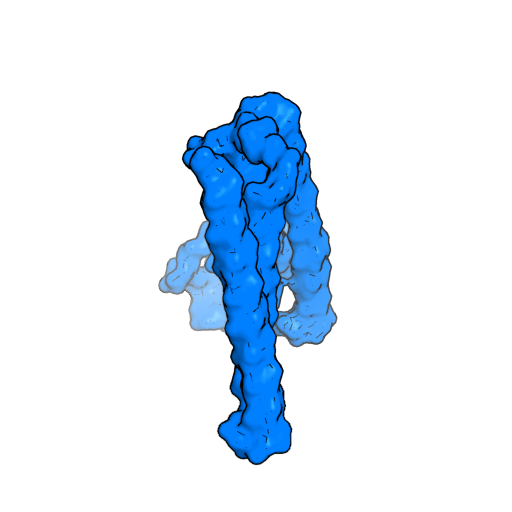PHE A C 1
ATOM 1706 O O . PHE A 1 213 ? 10.180 -0.921 -4.326 1.00 94.38 213 PHE A O 1
ATOM 1713 N N . ASP A 1 214 ? 11.886 -2.309 -4.749 1.00 94.44 214 ASP A N 1
ATOM 1714 C CA . ASP A 1 214 ? 11.770 -2.241 -6.203 1.00 94.44 214 ASP A CA 1
ATOM 1715 C C . ASP A 1 214 ? 10.529 -2.986 -6.697 1.00 94.44 214 ASP A C 1
ATOM 1717 O O . ASP A 1 214 ? 10.025 -3.890 -6.032 1.00 94.44 214 ASP A O 1
ATOM 1721 N N . PHE A 1 215 ? 9.988 -2.548 -7.836 1.00 95.75 215 PHE A N 1
ATOM 1722 C CA . PHE A 1 215 ? 8.734 -3.091 -8.343 1.00 95.75 215 PHE A CA 1
ATOM 1723 C C . PHE A 1 215 ? 8.864 -4.581 -8.660 1.00 95.75 215 PHE A C 1
ATOM 1725 O O . PHE A 1 215 ? 9.736 -4.981 -9.431 1.00 95.75 215 PHE A O 1
ATOM 1732 N N . HIS A 1 216 ? 7.946 -5.372 -8.116 1.00 90.06 216 HIS A N 1
ATOM 1733 C CA . HIS A 1 216 ? 7.794 -6.796 -8.391 1.00 90.06 216 HIS A CA 1
ATOM 1734 C C . HIS A 1 216 ? 6.301 -7.157 -8.420 1.00 90.06 216 HIS A C 1
ATOM 1736 O O . HIS A 1 216 ? 5.465 -6.424 -7.891 1.00 90.06 216 HIS A O 1
ATOM 1742 N N . TRP A 1 217 ? 5.969 -8.243 -9.120 1.00 83.50 217 TRP A N 1
ATOM 1743 C CA . TRP A 1 217 ? 4.588 -8.695 -9.325 1.00 83.50 217 TRP A CA 1
ATOM 1744 C C . TRP A 1 217 ? 4.058 -9.520 -8.157 1.00 83.50 217 TRP A C 1
ATOM 1746 O O . TRP A 1 217 ? 4.871 -10.244 -7.540 1.00 83.50 217 TRP A O 1
#

Radius of gyration: 24.83 Å; chains: 1; bounding box: 56×29×74 Å

Foldseek 3Di:
DVVVVVVVLVVVLVVLVVVLVCQLVVLVVCCVVVNDPPVVSVVSNVVSVVVNVVSVVVVCVVPPPDPVVVQQAPDPVQLVVLVVLLVVQLVVLLVVLLVLLVVCVVVVVADCQALVLLLQQLQCCLVVNHQADPPPDRHCVVPDDDPCSNVQNVVVVVPSDSSSLLSVLSNVLSCVLVVQLVVQCVVSVGSSSSSVRSNCSSVPVVSSVQSNHHGHD

pLDDT: mean 88.81, std 10.79, range [48.88, 98.69]

Sequence (217 aa):
MMKIYRLRGVLLVVILTILFFLVSTGAGWFSQQGMMPDHVATRLQLTAWLGLITLYLTLALRWLPLNWQGLLDDTAVNQRIAQIGVGILVLTYILIFGFLTFRRHATFNSATYDLGIQDQLVWNTAHGRFYATSLEVKNYLGDHFKPLVILLAPLYWITPSVYWLLAFQTIALSLGAIPLYKLAKRRLHSPLAGLIVAFVYLLYPSVGAVNLFDFHW